Protein AF-A0A0F9WPY4-F1 (afdb_monomer)

Secondary structure (DSSP, 8-state):
---EEEEE--TT---EEEEEE-TTSPEEE-SSS-EEE---GGGGGGG-EE-EESTTSSEEEEE--SPPSEEEEEEEEE-TTSS--TTPPBSSSSPEEEEE-SSSBPPHHHHHHHHHHHHS---SS-SSHHHHHHHHHHHTT-S----GGG--EEE-TTS-EEEPEEEEPTTS-EEEE---

Radius of gyration: 27.56 Å; Cα contacts (8 Å, |Δi|>4): 294; chains: 1; bounding box: 44×34×83 Å

Mean predicted aligned error: 15.65 Å

Nearest PDB structures (foldseek):
  5uwv-assembly3_D  TM=3.021E-01  e=5.882E-01  Mycobacteroides abscessus ATCC 19977
  3utt-assembly1_E  TM=3.451E-01  e=1.759E+00  Homo sapiens
  8i5d-assembly1_B  TM=3.484E-01  e=2.189E+00  Mus musculus
  8wa2-assembly1_B  TM=3.937E-01  e=4.462E+00  Chlamydomonas reinhardtii
  7rm4-assembly4_S  TM=3.082E-01  e=9.093E+00  Homo sapiens

Structure (mmCIF, N/CA/C/O backbone):
data_AF-A0A0F9WPY4-F1
#
_entry.id   AF-A0A0F9WPY4-F1
#
loop_
_atom_site.group_PDB
_atom_site.id
_atom_site.type_symbol
_atom_site.label_atom_id
_atom_site.label_alt_id
_atom_site.label_comp_id
_atom_site.label_asym_id
_atom_site.label_entity_id
_atom_site.label_seq_id
_atom_site.pdbx_PDB_ins_code
_atom_site.Cartn_x
_atom_site.Cartn_y
_atom_site.Cartn_z
_atom_site.occupancy
_atom_site.B_iso_or_equiv
_atom_site.auth_seq_id
_atom_site.auth_comp_id
_atom_site.auth_asym_id
_atom_site.auth_atom_id
_atom_site.pdbx_PDB_model_num
ATOM 1 N N . MET A 1 1 ? 0.063 16.290 -5.514 1.00 45.62 1 MET A N 1
ATOM 2 C CA . MET A 1 1 ? -1.098 15.394 -5.322 1.00 45.62 1 MET A CA 1
ATOM 3 C C . MET A 1 1 ? -0.552 13.975 -5.408 1.00 45.62 1 MET A C 1
ATOM 5 O O . MET A 1 1 ? -0.266 13.565 -6.518 1.00 45.62 1 MET A O 1
ATOM 9 N N . GLY A 1 2 ? -0.286 13.291 -4.286 1.00 53.66 2 GLY A N 1
ATOM 10 C CA . GLY A 1 2 ? 0.433 12.000 -4.327 1.00 53.66 2 GLY A CA 1
ATOM 11 C C . GLY A 1 2 ? 0.152 11.009 -3.187 1.00 53.66 2 GLY A C 1
ATOM 12 O O . GLY A 1 2 ? 0.472 9.837 -3.309 1.00 53.66 2 GLY A O 1
ATOM 13 N N . ASN A 1 3 ? -0.550 11.404 -2.125 1.00 75.25 3 ASN A N 1
ATOM 14 C CA . ASN A 1 3 ? -0.669 10.567 -0.924 1.00 75.25 3 ASN A CA 1
ATOM 15 C C . ASN A 1 3 ? -1.840 9.581 -0.964 1.00 75.25 3 ASN A C 1
ATOM 17 O O . ASN A 1 3 ? -2.436 9.341 0.079 1.00 75.25 3 ASN A O 1
ATOM 21 N N . LYS A 1 4 ? -2.265 9.088 -2.133 1.00 86.44 4 LYS A N 1
ATOM 22 C CA . LYS A 1 4 ? -3.478 8.263 -2.226 1.00 86.44 4 LYS A CA 1
ATOM 23 C C . LYS A 1 4 ? -3.267 6.991 -3.028 1.00 86.44 4 LYS A C 1
ATOM 25 O O . LYS A 1 4 ? -2.794 7.052 -4.158 1.00 86.44 4 LYS A O 1
ATOM 30 N N . LEU A 1 5 ? -3.669 5.864 -2.447 1.00 87.44 5 LEU A N 1
ATOM 31 C CA . LEU A 1 5 ? -3.744 4.570 -3.111 1.00 87.44 5 LEU A CA 1
ATOM 32 C C . LEU A 1 5 ? -5.169 4.351 -3.602 1.00 87.44 5 LEU A C 1
ATOM 34 O O . LEU A 1 5 ? -6.105 4.421 -2.808 1.00 87.44 5 LEU A O 1
ATOM 38 N N . ASN A 1 6 ? -5.332 4.067 -4.890 1.00 88.94 6 ASN A N 1
ATOM 39 C CA . ASN A 1 6 ? -6.627 3.711 -5.458 1.00 88.94 6 ASN A CA 1
ATOM 40 C C . ASN A 1 6 ? -6.707 2.197 -5.637 1.00 88.94 6 ASN A C 1
ATOM 42 O O . ASN A 1 6 ? -5.870 1.620 -6.327 1.00 88.94 6 ASN A O 1
ATOM 46 N N . ILE A 1 7 ? -7.722 1.569 -5.050 1.00 88.19 7 ILE A N 1
ATOM 47 C CA . ILE A 1 7 ? -7.953 0.125 -5.136 1.00 88.19 7 ILE A CA 1
ATOM 48 C C . ILE A 1 7 ? -9.344 -0.125 -5.714 1.00 88.19 7 ILE A C 1
ATOM 50 O O . ILE A 1 7 ? -10.331 0.431 -5.236 1.00 88.19 7 ILE A O 1
ATOM 54 N N . GLY A 1 8 ? -9.416 -0.964 -6.748 1.00 87.44 8 GLY A N 1
ATOM 55 C CA . GLY A 1 8 ? -10.679 -1.450 -7.300 1.00 87.44 8 GLY A CA 1
ATOM 56 C C . GLY A 1 8 ? -11.247 -2.594 -6.457 1.00 87.44 8 GLY A C 1
ATOM 57 O O . GLY A 1 8 ? -10.561 -3.584 -6.218 1.00 87.44 8 GLY A O 1
ATOM 58 N N . LEU A 1 9 ? -12.496 -2.456 -6.027 1.00 87.12 9 LEU A N 1
ATOM 59 C CA . LEU A 1 9 ? -13.297 -3.382 -5.226 1.00 87.12 9 LEU A CA 1
ATOM 60 C C . LEU A 1 9 ? -14.737 -3.426 -5.778 1.00 87.12 9 LEU A C 1
ATOM 62 O O . LEU A 1 9 ? -15.074 -2.769 -6.764 1.00 87.12 9 LEU A O 1
ATOM 66 N N . ARG A 1 10 ? -15.625 -4.184 -5.124 1.00 87.19 10 ARG A N 1
ATOM 67 C CA . ARG A 1 10 ? -17.074 -4.080 -5.364 1.00 87.19 10 ARG A CA 1
ATOM 68 C C . ARG A 1 10 ? -17.565 -2.694 -4.916 1.00 87.19 10 ARG A C 1
ATOM 70 O O . ARG A 1 10 ? -17.174 -2.229 -3.853 1.00 87.19 10 ARG A O 1
ATOM 77 N N . SER A 1 11 ? -18.440 -2.064 -5.700 1.00 88.31 11 SER A N 1
ATOM 78 C CA . SER A 1 11 ? -19.058 -0.782 -5.326 1.00 88.31 11 SER A CA 1
ATOM 79 C C . SER A 1 11 ? -19.992 -0.911 -4.118 1.00 88.31 11 SER A C 1
ATOM 81 O O . SER A 1 11 ? -20.612 -1.962 -3.916 1.00 88.31 11 SER A O 1
ATOM 83 N N . GLY A 1 12 ? -20.103 0.161 -3.327 1.00 82.94 12 GLY A N 1
ATOM 84 C CA . GLY A 1 12 ? -21.055 0.271 -2.223 1.00 82.94 12 GLY A CA 1
ATOM 85 C C . GLY A 1 12 ? -20.630 -0.416 -0.924 1.00 82.94 12 GLY A C 1
ATOM 86 O O . GLY A 1 12 ? -21.451 -0.557 -0.020 1.00 82.94 12 GLY A O 1
ATOM 87 N N . ILE A 1 13 ? -19.373 -0.847 -0.795 1.00 85.56 13 ILE A N 1
ATOM 88 C CA . ILE A 1 13 ? -18.807 -1.260 0.496 1.00 85.56 13 ILE A CA 1
ATOM 89 C C . ILE A 1 13 ? -18.611 -0.009 1.362 1.00 85.56 13 ILE A C 1
ATOM 91 O O . ILE A 1 13 ? -17.912 0.926 0.974 1.00 85.56 13 ILE A O 1
ATOM 95 N N . THR A 1 14 ? -19.238 0.033 2.534 1.00 80.50 14 THR A N 1
ATOM 96 C CA . THR A 1 14 ? -19.273 1.246 3.368 1.00 80.50 14 THR A CA 1
ATOM 97 C C . THR A 1 14 ? -18.155 1.314 4.403 1.00 80.50 14 THR A C 1
ATOM 99 O O . THR A 1 14 ? -17.787 2.409 4.815 1.00 80.50 14 THR A O 1
ATOM 102 N N . ASN A 1 15 ? -17.591 0.170 4.801 1.00 87.94 15 ASN A N 1
ATOM 103 C CA . ASN A 1 15 ? -16.594 0.088 5.869 1.00 87.94 15 ASN A CA 1
ATOM 104 C C . ASN A 1 15 ? -15.313 -0.585 5.364 1.00 87.94 15 ASN A C 1
ATOM 106 O O . ASN A 1 15 ? -15.034 -1.738 5.684 1.00 87.94 15 ASN A O 1
ATOM 110 N N . THR A 1 16 ? -14.546 0.116 4.532 1.00 91.88 16 THR A N 1
ATOM 111 C CA . THR A 1 16 ? -13.252 -0.379 4.044 1.00 91.88 16 THR A CA 1
ATOM 112 C C . THR A 1 16 ? -12.099 0.293 4.767 1.00 91.88 16 THR A C 1
ATOM 114 O O . THR A 1 16 ? -12.045 1.525 4.827 1.00 91.88 16 THR A O 1
ATOM 117 N N . SER A 1 17 ? -11.134 -0.500 5.222 1.00 94.19 17 SER A N 1
ATOM 118 C CA . SER A 1 17 ? -9.873 0.012 5.760 1.00 94.19 17 SER A CA 1
ATOM 119 C C . SER A 1 17 ? -8.683 -0.659 5.102 1.00 94.19 17 SER A C 1
ATOM 121 O O . SER A 1 17 ? -8.691 -1.865 4.862 1.00 94.19 17 SER A O 1
ATOM 123 N N . MET A 1 18 ? -7.657 0.132 4.818 1.00 94.44 18 MET A N 1
ATOM 124 C CA . MET A 1 18 ? -6.355 -0.352 4.393 1.00 94.44 18 MET A CA 1
ATOM 125 C C . MET A 1 18 ? -5.485 -0.611 5.622 1.00 94.44 18 MET A C 1
ATOM 127 O O . MET A 1 18 ? -5.474 0.182 6.561 1.00 94.44 18 MET A O 1
ATOM 131 N N . VAL A 1 19 ? -4.731 -1.703 5.578 1.00 95.06 19 VAL A N 1
ATOM 132 C CA . VAL A 1 19 ? -3.662 -2.023 6.523 1.00 95.06 19 VAL A CA 1
ATOM 133 C C . VAL A 1 19 ? -2.347 -2.016 5.755 1.00 95.06 19 VAL A C 1
ATOM 135 O O . VAL A 1 19 ? -2.267 -2.582 4.663 1.00 95.06 19 VAL A O 1
ATOM 138 N N . VAL A 1 20 ? -1.323 -1.370 6.314 1.00 95.81 20 VAL A N 1
ATOM 139 C CA . VAL A 1 20 ? 0.000 -1.225 5.689 1.00 95.81 20 VAL A CA 1
ATOM 140 C C . VAL A 1 20 ? 1.064 -1.842 6.582 1.00 95.81 20 VAL A C 1
ATOM 142 O O . VAL A 1 20 ? 1.073 -1.615 7.792 1.00 95.81 20 VAL A O 1
ATOM 145 N N . LEU A 1 21 ? 1.972 -2.594 5.967 1.00 95.88 21 LEU A N 1
ATOM 146 C CA . LEU A 1 21 ? 3.099 -3.253 6.600 1.00 95.88 21 LEU A CA 1
ATOM 147 C C . LEU A 1 21 ? 4.406 -2.794 5.967 1.00 95.88 21 LEU A C 1
ATOM 149 O O . LEU A 1 21 ? 4.498 -2.668 4.742 1.00 95.88 21 LEU A O 1
ATOM 153 N N . ASP A 1 22 ? 5.424 -2.589 6.797 1.00 95.94 22 ASP A N 1
ATOM 154 C CA . ASP A 1 22 ? 6.795 -2.429 6.318 1.00 95.94 22 ASP A CA 1
ATOM 155 C C . ASP A 1 22 ? 7.414 -3.771 5.893 1.00 95.94 22 ASP A C 1
ATOM 157 O O . ASP A 1 22 ? 6.833 -4.847 6.061 1.00 95.94 22 ASP A O 1
ATOM 161 N N . SER A 1 23 ? 8.628 -3.715 5.345 1.00 93.06 23 SER A N 1
ATOM 162 C CA . SER A 1 23 ? 9.382 -4.898 4.912 1.00 93.06 23 SER A CA 1
ATOM 163 C C . SER A 1 23 ? 9.762 -5.856 6.050 1.00 93.06 23 SER A C 1
ATOM 165 O O . SER A 1 23 ? 10.191 -6.977 5.786 1.00 93.06 23 SER A O 1
ATOM 167 N N . THR A 1 24 ? 9.601 -5.441 7.310 1.00 94.56 24 THR A N 1
ATOM 168 C CA . THR A 1 24 ? 9.838 -6.266 8.504 1.00 94.56 24 THR A CA 1
ATOM 169 C C . THR A 1 24 ? 8.553 -6.863 9.083 1.00 94.56 24 THR A C 1
ATOM 171 O O . THR A 1 24 ? 8.616 -7.619 10.051 1.00 94.56 24 THR A O 1
ATOM 174 N N . GLY A 1 25 ? 7.392 -6.557 8.491 1.00 92.44 25 GLY A N 1
ATOM 175 C CA . GLY A 1 25 ? 6.084 -7.033 8.936 1.00 92.44 25 GLY A CA 1
ATOM 176 C C . GLY A 1 25 ? 5.466 -6.219 10.075 1.00 92.44 25 GLY A C 1
ATOM 177 O O . GLY A 1 25 ? 4.482 -6.662 10.667 1.00 92.44 25 GLY A O 1
ATOM 178 N N . LYS A 1 26 ? 6.010 -5.042 10.403 1.00 95.50 26 LYS A N 1
ATOM 179 C CA . LYS A 1 26 ? 5.385 -4.124 11.366 1.00 95.50 26 LYS A CA 1
ATOM 180 C C . LYS A 1 26 ? 4.230 -3.387 10.714 1.00 95.50 26 LYS A C 1
ATOM 182 O O . LYS A 1 26 ? 4.310 -3.053 9.536 1.00 95.50 26 LYS A O 1
ATOM 187 N N . LEU A 1 27 ? 3.186 -3.102 11.484 1.00 95.88 27 LEU A N 1
ATOM 188 C CA . LEU A 1 27 ? 1.980 -2.441 10.998 1.00 95.88 27 LEU A CA 1
ATOM 189 C C . LEU A 1 27 ? 2.063 -0.937 11.230 1.00 95.88 27 LEU A C 1
ATOM 191 O O . LEU A 1 27 ? 2.596 -0.486 12.244 1.00 95.88 27 LEU A O 1
ATOM 195 N N . TRP A 1 28 ? 1.532 -0.159 10.293 1.00 96.25 28 TRP A N 1
ATOM 196 C CA . TRP A 1 28 ? 1.372 1.274 10.490 1.00 96.25 28 TRP A CA 1
ATOM 197 C C . TRP A 1 28 ? 0.289 1.558 11.533 1.00 96.25 28 TRP A C 1
ATOM 199 O O . TRP A 1 28 ? -0.867 1.195 11.324 1.00 96.25 28 TRP A O 1
ATOM 209 N N . SER A 1 29 ? 0.655 2.251 12.613 1.00 94.81 29 SER A N 1
ATOM 210 C CA . SER A 1 29 ? -0.295 2.737 13.616 1.00 94.81 29 SER A CA 1
ATOM 211 C C . SER A 1 29 ? -0.750 4.156 13.281 1.00 94.81 29 SER A C 1
ATOM 213 O O . SER A 1 29 ? 0.073 5.033 13.020 1.00 94.81 29 SER A O 1
ATOM 215 N N . THR A 1 30 ? -2.060 4.391 13.334 1.00 91.50 30 THR A N 1
ATOM 216 C CA . THR A 1 30 ? -2.711 5.700 13.162 1.00 91.50 30 THR A CA 1
ATOM 217 C C . THR A 1 30 ? -2.970 6.404 14.498 1.00 91.50 30 THR A C 1
ATOM 219 O O . THR A 1 30 ? -3.741 7.363 14.558 1.00 91.50 30 THR A O 1
ATOM 222 N N . THR A 1 31 ? -2.419 5.888 15.601 1.00 87.88 31 THR A N 1
ATOM 223 C CA . THR A 1 31 ? -2.638 6.424 16.951 1.00 87.88 31 THR A CA 1
ATOM 224 C C . THR A 1 31 ? -1.321 6.771 17.634 1.00 87.88 31 THR A C 1
ATOM 226 O O . THR A 1 31 ? -0.333 6.044 17.539 1.00 87.88 31 THR A O 1
ATOM 229 N N . GLY A 1 32 ? -1.316 7.886 18.368 1.00 82.38 32 GLY A N 1
ATOM 230 C CA . GLY A 1 32 ? -0.107 8.405 19.004 1.00 82.38 32 GLY A CA 1
ATOM 231 C C . GLY A 1 32 ? 0.833 9.036 17.979 1.00 82.38 32 GLY A C 1
ATOM 232 O O . GLY A 1 32 ? 0.432 9.945 17.255 1.00 82.38 32 GLY A O 1
ATOM 233 N N . THR A 1 33 ? 2.085 8.578 17.946 1.00 83.00 33 THR A N 1
ATOM 234 C CA . THR A 1 33 ? 3.052 8.991 16.924 1.00 83.00 33 THR A CA 1
ATOM 235 C C . THR A 1 33 ? 3.011 7.998 15.771 1.00 83.00 33 THR A C 1
ATOM 237 O O . THR A 1 33 ? 3.463 6.860 15.922 1.00 83.00 33 THR A O 1
ATOM 240 N N . ASP A 1 34 ? 2.509 8.465 14.631 1.00 84.31 34 ASP A N 1
ATOM 241 C CA . ASP A 1 34 ? 2.522 7.798 13.329 1.00 84.31 34 ASP A CA 1
ATOM 242 C C . ASP A 1 34 ? 3.852 7.074 13.073 1.00 84.31 34 ASP A C 1
ATOM 244 O O . ASP A 1 34 ? 4.907 7.689 12.887 1.00 84.31 34 ASP A O 1
ATOM 248 N N . SER A 1 35 ? 3.818 5.746 13.156 1.00 93.44 35 SER A N 1
ATOM 249 C CA . SER A 1 35 ? 5.003 4.899 13.037 1.00 93.44 35 SER A CA 1
ATOM 250 C C . SER A 1 35 ? 4.629 3.437 12.814 1.00 93.44 35 SER A C 1
ATOM 252 O O . SER A 1 35 ? 3.529 2.991 13.145 1.00 93.44 35 SER A O 1
ATOM 254 N N . PHE A 1 36 ? 5.582 2.675 12.277 1.00 95.62 36 PHE A N 1
ATOM 255 C CA . PHE A 1 36 ? 5.477 1.224 12.185 1.00 95.62 36 PHE A CA 1
ATOM 256 C C . PHE A 1 36 ? 5.754 0.568 13.539 1.00 95.62 36 PHE A C 1
ATOM 258 O O . PHE A 1 36 ? 6.816 0.764 14.139 1.00 95.62 36 PHE A O 1
ATOM 265 N N . GLN A 1 37 ? 4.805 -0.239 14.005 1.00 95.38 37 GLN A N 1
ATOM 266 C CA . GLN A 1 37 ? 4.811 -0.868 15.321 1.00 95.38 37 GLN A CA 1
ATOM 267 C C . GLN A 1 37 ? 4.634 -2.384 15.210 1.00 95.38 37 GLN A C 1
ATOM 269 O O . GLN A 1 37 ? 4.101 -2.915 14.234 1.00 95.38 37 GLN A O 1
ATOM 274 N N . THR A 1 38 ? 5.126 -3.103 16.217 1.00 95.25 38 THR A N 1
ATOM 275 C CA . THR A 1 38 ? 4.876 -4.542 16.337 1.00 95.25 38 THR A CA 1
ATOM 276 C C . THR A 1 38 ? 3.378 -4.784 16.492 1.00 95.25 38 THR A C 1
ATOM 278 O O . THR A 1 38 ? 2.695 -4.009 17.157 1.00 95.25 38 THR A O 1
ATOM 281 N N . TYR A 1 39 ? 2.886 -5.870 15.898 1.00 92.88 39 TYR A N 1
ATOM 282 C CA . TYR A 1 39 ? 1.498 -6.283 16.051 1.00 92.88 39 TYR A CA 1
ATOM 283 C C . TYR A 1 39 ? 1.101 -6.434 17.524 1.00 92.88 39 TYR A C 1
ATOM 285 O O . TYR A 1 39 ? 1.779 -7.121 18.290 1.00 92.88 39 TYR A O 1
ATOM 293 N N . ASP A 1 40 ? -0.032 -5.836 17.879 1.00 92.19 40 ASP A N 1
ATOM 294 C CA . ASP A 1 40 ? -0.694 -5.988 19.166 1.00 92.19 40 ASP A CA 1
ATOM 295 C C . ASP A 1 40 ? -2.188 -6.209 18.915 1.00 92.19 40 ASP A C 1
ATOM 297 O O . ASP A 1 40 ? -2.893 -5.321 18.426 1.00 92.19 40 ASP A O 1
ATOM 301 N N . SER A 1 41 ? -2.667 -7.409 19.246 1.00 91.12 41 SER A N 1
ATOM 302 C CA . SER A 1 41 ? -4.059 -7.817 19.046 1.00 91.12 41 SER A CA 1
ATOM 303 C C . SER A 1 41 ? -5.049 -6.939 19.807 1.00 91.12 41 SER A C 1
ATOM 305 O O . SER A 1 41 ? -6.172 -6.731 19.349 1.00 91.12 41 SER A O 1
ATOM 307 N N . SER A 1 42 ? -4.633 -6.361 20.937 1.00 90.94 42 SER A N 1
ATOM 308 C CA . SER A 1 42 ? -5.478 -5.460 21.726 1.00 90.94 42 SER A CA 1
ATOM 309 C C . SER A 1 42 ? -5.681 -4.089 21.071 1.00 90.94 42 SER A C 1
ATOM 311 O O . SER A 1 42 ? -6.609 -3.365 21.431 1.00 90.94 42 SER A O 1
ATOM 313 N N . HIS A 1 43 ? -4.866 -3.759 20.066 1.00 90.62 43 HIS A N 1
ATOM 314 C CA . HIS A 1 43 ? -4.852 -2.470 19.382 1.00 90.62 43 HIS A CA 1
ATOM 315 C C . HIS A 1 43 ? -5.010 -2.605 17.863 1.00 90.62 43 HIS A C 1
ATOM 317 O O . HIS A 1 43 ? -4.643 -1.694 17.124 1.00 90.62 43 HIS A O 1
ATOM 323 N N . VAL A 1 44 ? -5.581 -3.710 17.364 1.00 92.12 44 VAL A N 1
ATOM 324 C CA . VAL A 1 44 ? -5.719 -3.938 15.914 1.00 92.12 44 VAL A CA 1
ATOM 325 C C . VAL A 1 44 ? -6.460 -2.795 15.210 1.00 92.12 44 VAL A C 1
ATOM 327 O O . VAL A 1 44 ? -6.046 -2.375 14.131 1.00 92.12 44 VAL A O 1
ATOM 330 N N . ALA A 1 45 ? -7.471 -2.216 15.866 1.00 93.44 45 ALA A N 1
ATOM 331 C CA . ALA A 1 45 ? -8.245 -1.077 15.374 1.00 93.44 45 ALA A CA 1
ATOM 332 C C . ALA A 1 45 ? -7.387 0.158 15.045 1.00 93.44 45 ALA A C 1
ATOM 334 O O . ALA A 1 45 ? -7.739 0.933 14.159 1.00 93.44 45 ALA A O 1
ATOM 335 N N . ASN A 1 46 ? -6.236 0.309 15.703 1.00 94.56 46 ASN A N 1
ATOM 336 C CA . ASN A 1 46 ? -5.326 1.435 15.510 1.00 94.56 46 ASN A CA 1
ATOM 337 C C . ASN A 1 46 ? -4.517 1.339 14.209 1.00 94.56 46 ASN A C 1
ATOM 339 O O . ASN A 1 46 ? -3.779 2.263 13.895 1.00 94.56 46 ASN A O 1
ATOM 343 N N . ASN A 1 47 ? -4.633 0.243 13.458 1.00 94.69 47 ASN A N 1
ATOM 344 C CA . ASN A 1 47 ? -3.948 0.061 12.175 1.00 94.69 47 ASN A CA 1
ATOM 345 C C . ASN A 1 47 ? -4.882 0.290 10.975 1.00 94.69 47 ASN A C 1
ATOM 347 O O . ASN A 1 47 ? -4.531 -0.023 9.837 1.00 94.69 47 ASN A O 1
ATOM 351 N N . ALA A 1 48 ? -6.100 0.780 11.227 1.00 94.69 48 ALA A N 1
ATOM 352 C CA . ALA A 1 48 ? -7.126 0.974 10.217 1.00 94.69 48 ALA A CA 1
ATOM 353 C C . ALA A 1 48 ? -6.978 2.334 9.529 1.00 94.69 48 ALA A C 1
ATOM 355 O O . ALA A 1 48 ? -7.214 3.383 10.127 1.00 94.69 48 ALA A O 1
ATOM 356 N N . ILE A 1 49 ? -6.645 2.316 8.241 1.00 94.25 49 ILE A N 1
ATOM 357 C CA . ILE A 1 49 ? -6.611 3.521 7.416 1.00 94.25 49 ILE A CA 1
ATOM 358 C C . ILE A 1 49 ? -7.883 3.574 6.573 1.00 94.25 49 ILE A C 1
ATOM 360 O O . ILE A 1 49 ? -8.032 2.820 5.610 1.00 94.25 49 ILE A O 1
ATOM 364 N N . SER A 1 50 ? -8.805 4.468 6.922 1.00 92.56 50 SER A N 1
ATOM 365 C CA . SER A 1 50 ? -10.093 4.585 6.232 1.00 92.56 50 SER A CA 1
ATOM 366 C C . SER A 1 50 ? -9.940 5.062 4.788 1.00 92.56 50 SER A C 1
ATOM 368 O O . SER A 1 50 ? -9.211 6.015 4.504 1.00 92.56 50 SER A O 1
ATOM 370 N N . GLY A 1 51 ? -10.678 4.424 3.879 1.00 90.12 51 GLY A N 1
ATOM 371 C CA . GLY A 1 51 ? -10.797 4.849 2.484 1.00 90.12 51 GLY A CA 1
ATOM 372 C C . GLY A 1 51 ? -12.168 5.426 2.155 1.00 90.12 51 GLY A C 1
ATOM 373 O O . GLY A 1 51 ? -13.130 5.265 2.901 1.00 90.12 51 GLY A O 1
ATOM 374 N N . THR A 1 52 ? -12.268 6.096 1.010 1.00 91.94 52 THR A N 1
ATOM 375 C CA . THR A 1 52 ? -13.539 6.605 0.476 1.00 91.94 52 THR A CA 1
ATOM 376 C C . THR A 1 52 ? -13.741 6.117 -0.950 1.00 91.94 52 THR A C 1
ATOM 378 O O . THR A 1 52 ? -12.827 6.215 -1.770 1.00 91.94 52 THR A O 1
ATOM 381 N N . GLU A 1 53 ? -14.941 5.624 -1.259 1.00 92.94 53 GLU A N 1
ATOM 382 C CA . GLU A 1 53 ? -15.314 5.293 -2.634 1.00 92.94 53 GLU A CA 1
ATOM 383 C C . GLU A 1 53 ? -15.391 6.565 -3.491 1.00 92.94 53 GLU A C 1
ATOM 385 O O . GLU A 1 53 ? -15.980 7.580 -3.110 1.00 92.94 53 GLU A O 1
ATOM 390 N N . ILE A 1 54 ? -14.804 6.513 -4.680 1.00 91.38 54 ILE A N 1
ATOM 391 C CA . ILE A 1 54 ? -14.896 7.570 -5.677 1.00 91.38 54 ILE A CA 1
ATOM 392 C C . ILE A 1 54 ? -16.239 7.418 -6.395 1.00 91.38 54 ILE A C 1
ATOM 394 O O . ILE A 1 54 ? -16.399 6.595 -7.300 1.00 91.38 54 ILE A O 1
ATOM 398 N N . GLY A 1 55 ? -17.213 8.227 -5.974 1.00 88.56 55 GLY A N 1
ATOM 399 C CA . GLY A 1 55 ? -18.574 8.192 -6.504 1.00 88.56 55 GLY A CA 1
ATOM 400 C C . GLY A 1 55 ? -19.261 6.871 -6.160 1.00 88.56 55 GLY A C 1
ATOM 401 O O . GLY A 1 55 ? -19.671 6.664 -5.024 1.00 88.56 55 GLY A O 1
ATOM 402 N N . SER A 1 56 ? -19.396 5.988 -7.149 1.00 90.12 56 SER A N 1
ATOM 403 C CA . SER A 1 56 ? -19.941 4.626 -6.999 1.00 90.12 56 SER A CA 1
ATOM 404 C C . SER A 1 56 ? -19.329 3.684 -8.042 1.00 90.12 56 SER A C 1
ATOM 406 O O . SER A 1 56 ? -20.018 2.935 -8.731 1.00 90.12 56 SER A O 1
ATOM 408 N N . LEU A 1 57 ? -18.021 3.830 -8.263 1.00 89.75 57 LEU A N 1
ATOM 409 C CA . LEU A 1 57 ? -17.289 3.114 -9.311 1.00 89.75 57 LEU A CA 1
ATOM 410 C C . LEU A 1 57 ? -16.660 1.806 -8.816 1.00 89.75 57 LEU A C 1
ATOM 412 O O . LEU A 1 57 ? -16.015 1.111 -9.596 1.00 89.75 57 LEU A O 1
ATOM 416 N N . GLY A 1 58 ? -16.777 1.497 -7.523 1.00 89.88 58 GLY A N 1
ATOM 417 C CA . GLY A 1 58 ? -15.993 0.449 -6.880 1.00 89.88 58 GLY A CA 1
ATOM 418 C C . GLY A 1 58 ? -14.519 0.813 -6.726 1.00 89.88 58 GLY A C 1
ATOM 419 O O . GLY A 1 58 ? -13.712 -0.054 -6.431 1.00 89.88 58 GLY A O 1
ATOM 420 N N . ILE A 1 59 ? -14.128 2.074 -6.919 1.00 91.56 59 ILE A N 1
ATOM 421 C CA . ILE A 1 59 ? -12.741 2.517 -6.732 1.00 91.56 59 ILE A CA 1
ATOM 422 C C . ILE A 1 59 ? -12.651 3.238 -5.396 1.00 91.56 59 ILE A C 1
ATOM 424 O O . ILE A 1 59 ? -13.289 4.269 -5.214 1.00 91.56 59 ILE A O 1
ATOM 428 N N . TYR A 1 60 ? -11.838 2.724 -4.484 1.00 92.94 60 TYR A N 1
ATOM 429 C CA . TYR A 1 60 ? -11.636 3.288 -3.155 1.00 92.94 60 TYR A CA 1
ATOM 430 C C . TYR A 1 60 ? -10.288 3.981 -3.084 1.00 92.94 60 TYR A C 1
ATOM 432 O O . TYR A 1 60 ? -9.275 3.412 -3.484 1.00 92.94 60 TYR A O 1
ATOM 440 N N . THR A 1 61 ? -10.282 5.208 -2.571 1.00 92.38 61 THR A N 1
ATOM 441 C CA . THR A 1 61 ? -9.065 5.986 -2.348 1.00 92.38 61 THR A CA 1
ATOM 442 C C . THR A 1 61 ? -8.695 5.931 -0.870 1.00 92.38 61 THR A C 1
ATOM 444 O O . THR A 1 61 ? -9.517 6.256 -0.012 1.00 92.38 61 THR A O 1
ATOM 447 N N . PHE A 1 62 ? -7.463 5.534 -0.572 1.00 93.31 62 PHE A N 1
ATOM 448 C CA . PHE A 1 62 ? -6.918 5.456 0.781 1.00 93.31 62 PHE A CA 1
ATOM 449 C C . PHE A 1 62 ? -5.750 6.426 0.917 1.00 93.31 62 PHE A C 1
ATOM 451 O O . PHE A 1 62 ? -4.889 6.434 0.036 1.00 93.31 62 PHE A O 1
ATOM 458 N N . PRO A 1 63 ? -5.671 7.238 1.982 1.00 93.12 63 PRO A N 1
ATOM 459 C CA . PRO A 1 63 ? -4.474 8.020 2.239 1.00 93.12 63 PRO A CA 1
ATOM 460 C C . PRO A 1 63 ? -3.312 7.076 2.569 1.00 93.12 63 PRO A C 1
ATOM 462 O O . PRO A 1 63 ? -3.443 6.218 3.436 1.00 93.12 63 PRO A O 1
ATOM 465 N N . PHE A 1 64 ? -2.175 7.209 1.891 1.00 92.06 64 PHE A N 1
ATOM 466 C CA . PHE A 1 64 ? -0.987 6.462 2.287 1.00 92.06 64 PHE A CA 1
ATOM 467 C C . PHE A 1 64 ? -0.333 7.128 3.508 1.00 92.06 64 PHE A C 1
ATOM 469 O O . PHE A 1 64 ? -0.310 8.364 3.575 1.00 92.06 64 PHE A O 1
ATOM 476 N N . PRO A 1 65 ? 0.185 6.336 4.465 1.00 92.25 65 PRO A N 1
ATOM 477 C CA . PRO A 1 65 ? 0.993 6.819 5.575 1.00 92.25 65 PRO A CA 1
ATOM 478 C C . PRO A 1 65 ? 2.060 7.847 5.205 1.00 92.25 65 PRO A C 1
ATOM 480 O O . PRO A 1 65 ? 2.643 7.799 4.123 1.00 92.25 65 PRO A O 1
ATOM 483 N N . SER A 1 66 ? 2.414 8.701 6.166 1.00 90.19 66 SER A N 1
ATOM 484 C CA . SER A 1 66 ? 3.594 9.580 6.133 1.00 90.19 66 SER A CA 1
ATOM 485 C C . SER A 1 66 ? 4.906 8.792 6.316 1.00 90.19 66 SER A C 1
ATOM 487 O O . SER A 1 66 ? 5.811 9.188 7.049 1.00 90.19 66 SER A O 1
ATOM 489 N N . ALA A 1 67 ? 5.002 7.640 5.657 1.00 91.38 67 ALA A N 1
ATOM 490 C CA . ALA A 1 67 ? 6.143 6.748 5.698 1.00 91.38 67 ALA A CA 1
ATOM 491 C C . ALA A 1 67 ? 7.278 7.252 4.791 1.00 91.38 67 ALA A C 1
ATOM 493 O O . ALA A 1 67 ? 7.048 7.928 3.784 1.00 91.38 67 ALA A O 1
ATOM 494 N N . ALA A 1 68 ? 8.513 6.893 5.149 1.00 92.75 68 ALA A N 1
ATOM 495 C CA . ALA A 1 68 ? 9.685 7.131 4.311 1.00 92.75 68 ALA A CA 1
ATOM 496 C C . ALA A 1 68 ? 9.575 6.392 2.965 1.00 92.75 68 ALA A C 1
ATOM 498 O O . ALA A 1 68 ? 8.770 5.479 2.811 1.00 92.75 68 ALA A O 1
ATOM 499 N N . ALA A 1 69 ? 10.401 6.766 1.987 1.00 92.88 69 ALA A N 1
ATOM 500 C CA . ALA A 1 69 ? 10.486 6.030 0.730 1.00 92.88 69 ALA A CA 1
ATOM 501 C C . ALA A 1 69 ? 10.881 4.562 0.976 1.00 92.88 69 ALA A C 1
ATOM 503 O O . ALA A 1 69 ? 11.772 4.280 1.783 1.00 92.88 69 ALA A O 1
ATOM 504 N N . GLY A 1 70 ? 10.241 3.634 0.270 1.00 92.19 70 GLY A N 1
ATOM 505 C CA . GLY A 1 70 ? 10.490 2.209 0.422 1.00 92.19 70 GLY A CA 1
ATOM 506 C C . GLY A 1 70 ? 9.408 1.323 -0.183 1.00 92.19 70 GLY A C 1
ATOM 507 O O . GLY A 1 70 ? 8.437 1.782 -0.784 1.00 92.19 70 GLY A O 1
ATOM 508 N N . GLN A 1 71 ? 9.599 0.019 -0.008 1.00 92.62 71 GLN A N 1
ATOM 509 C CA . GLN A 1 71 ? 8.631 -0.998 -0.390 1.00 92.62 71 GLN A CA 1
ATOM 510 C C . GLN A 1 71 ? 7.783 -1.393 0.821 1.00 92.62 71 GLN A C 1
ATOM 512 O O . GLN A 1 71 ? 8.311 -1.642 1.907 1.00 92.62 71 GLN A O 1
ATOM 517 N N . TYR A 1 72 ? 6.476 -1.487 0.604 1.00 94.69 72 TYR A N 1
ATOM 518 C CA . TYR A 1 72 ? 5.485 -1.818 1.619 1.00 94.69 72 TYR A CA 1
ATOM 519 C C . TYR A 1 72 ? 4.563 -2.922 1.121 1.00 94.69 72 TYR A C 1
ATOM 521 O O . TYR A 1 72 ? 4.432 -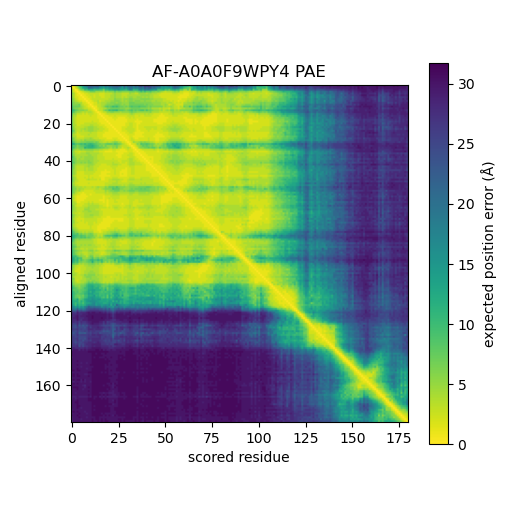3.161 -0.078 1.00 94.69 72 TYR A O 1
ATOM 529 N N . SER A 1 73 ? 3.898 -3.589 2.053 1.00 93.94 73 SER A N 1
ATOM 530 C CA . SER A 1 73 ? 2.775 -4.472 1.754 1.00 93.94 73 SER A CA 1
ATOM 531 C C . SER A 1 73 ? 1.490 -3.816 2.233 1.00 93.94 73 SER A C 1
ATOM 533 O O . SER A 1 73 ? 1.434 -3.340 3.362 1.00 93.94 73 SER A O 1
ATOM 535 N N . ALA A 1 74 ? 0.454 -3.787 1.403 1.00 93.69 74 ALA A N 1
ATOM 536 C CA . ALA A 1 74 ? -0.838 -3.224 1.770 1.00 93.69 74 ALA A CA 1
ATOM 537 C C . ALA A 1 74 ? -1.978 -4.154 1.356 1.00 93.69 74 ALA A C 1
ATOM 539 O O . ALA A 1 74 ? -1.948 -4.756 0.283 1.00 93.69 74 ALA A O 1
ATOM 540 N N . TYR A 1 75 ? -2.998 -4.261 2.198 1.00 93.56 75 TYR A N 1
ATOM 541 C CA . TYR A 1 75 ? -4.250 -4.934 1.860 1.00 93.56 75 TYR A CA 1
ATOM 542 C C . TYR A 1 75 ? -5.437 -4.134 2.368 1.00 93.56 75 TYR A C 1
ATOM 544 O O . TYR A 1 75 ? -5.308 -3.322 3.283 1.00 93.56 75 TYR A O 1
ATOM 552 N N . VAL A 1 76 ? -6.600 -4.380 1.771 1.00 94.31 76 VAL A N 1
ATOM 553 C CA . VAL A 1 76 ? -7.860 -3.779 2.207 1.00 94.31 76 VAL A CA 1
ATOM 554 C C . VAL A 1 76 ? -8.721 -4.849 2.855 1.00 94.31 76 VAL A C 1
ATOM 556 O O . VAL A 1 76 ? -8.784 -5.977 2.365 1.00 94.31 76 VAL A O 1
ATOM 559 N N . VAL A 1 77 ? -9.399 -4.484 3.936 1.00 93.31 77 VAL A N 1
ATOM 560 C CA . VAL A 1 77 ? -10.423 -5.291 4.602 1.00 93.31 77 VAL A CA 1
ATOM 561 C C . VAL A 1 77 ? -11.792 -4.620 4.505 1.00 93.31 77 VAL A C 1
ATOM 563 O O . VAL A 1 77 ? -11.887 -3.392 4.417 1.00 93.31 77 VAL A O 1
ATOM 566 N N . GLU A 1 78 ? -12.847 -5.427 4.559 1.00 91.38 78 GLU A N 1
ATOM 567 C CA . GLU A 1 78 ? -14.212 -4.974 4.843 1.00 91.38 78 GLU A CA 1
ATOM 568 C C . GLU A 1 78 ? -14.500 -5.225 6.329 1.00 91.38 78 GLU A C 1
ATOM 570 O O . GLU A 1 78 ? -14.353 -6.347 6.808 1.00 91.38 78 GLU A O 1
ATOM 575 N N . GLN A 1 79 ? -14.879 -4.180 7.064 1.00 90.56 79 GLN A N 1
ATOM 576 C CA . GLN A 1 79 ? -15.103 -4.240 8.507 1.00 90.56 79 GLN A CA 1
ATOM 577 C C . GLN A 1 79 ? -16.569 -4.559 8.791 1.00 90.56 79 GLN A C 1
ATOM 579 O O . GLN A 1 79 ? -17.461 -3.740 8.529 1.00 90.56 79 GLN A O 1
ATOM 584 N N . ALA A 1 80 ? -16.828 -5.716 9.398 1.00 80.62 80 ALA A N 1
ATOM 585 C CA . ALA A 1 80 ? -18.193 -6.134 9.717 1.00 80.62 80 ALA A CA 1
ATOM 586 C C . ALA A 1 80 ? -18.856 -5.252 10.800 1.00 80.62 80 ALA A C 1
ATOM 588 O O . ALA A 1 80 ? -20.080 -5.142 10.842 1.00 80.62 80 ALA A O 1
ATOM 589 N N . GLY A 1 81 ? -18.058 -4.607 11.664 1.00 80.38 81 GLY A N 1
ATOM 590 C CA . GLY A 1 81 ? -18.525 -3.827 12.821 1.00 80.38 81 GLY A CA 1
ATOM 591 C C . GLY A 1 81 ? -18.224 -2.324 12.786 1.00 80.38 81 GLY A C 1
ATOM 592 O O . GLY A 1 81 ? -18.400 -1.657 13.800 1.00 80.38 81 GLY A O 1
ATOM 593 N N . GLY A 1 82 ? -17.734 -1.786 11.662 1.00 83.88 82 GLY A N 1
ATOM 594 C CA . GLY A 1 82 ? -17.339 -0.369 11.545 1.00 83.88 82 GLY A CA 1
ATOM 595 C C . GLY A 1 82 ? -15.999 -0.009 12.206 1.00 83.88 82 GLY A C 1
ATOM 596 O O . GLY A 1 82 ? -15.603 1.152 12.197 1.00 83.88 82 GLY A O 1
ATOM 597 N N . SER A 1 83 ? -15.295 -0.998 12.757 1.00 90.12 83 SER A N 1
ATOM 598 C CA . SER A 1 83 ? -13.912 -0.905 13.228 1.00 90.12 83 SER A CA 1
ATOM 599 C C . SER A 1 83 ? -13.168 -2.160 12.797 1.00 90.12 83 SER A C 1
ATOM 601 O O . SER A 1 83 ? -13.782 -3.221 12.699 1.00 90.12 83 SER A O 1
ATOM 603 N N . LEU A 1 84 ? -11.859 -2.038 12.572 1.00 92.69 84 LEU A N 1
ATOM 604 C CA . LEU A 1 84 ? -11.008 -3.168 12.216 1.00 92.69 84 LEU A CA 1
ATOM 605 C C . LEU A 1 84 ? -10.933 -4.140 13.398 1.00 92.69 84 LEU A C 1
ATOM 607 O O . LEU A 1 84 ? -10.680 -3.718 14.529 1.00 92.69 84 LEU A O 1
ATOM 611 N N . ALA A 1 85 ? -11.146 -5.420 13.116 1.00 93.12 85 ALA A N 1
ATOM 612 C CA . ALA A 1 85 ? -11.074 -6.531 14.054 1.00 93.12 85 ALA A CA 1
ATOM 613 C C . ALA A 1 85 ? -10.220 -7.674 13.485 1.00 93.12 85 ALA A C 1
ATOM 615 O O . ALA A 1 85 ? -10.089 -7.822 12.273 1.00 93.12 85 ALA A O 1
ATOM 616 N N . GLU A 1 86 ? -9.681 -8.536 14.353 1.00 90.75 86 GLU A N 1
ATOM 617 C CA . GLU A 1 86 ? -8.885 -9.704 13.925 1.00 90.75 86 GLU A CA 1
ATOM 618 C C . GLU A 1 86 ? -9.676 -10.694 13.056 1.00 90.75 86 GLU A C 1
ATOM 620 O O . GLU A 1 86 ? -9.096 -11.462 12.293 1.00 90.75 86 GLU A O 1
ATOM 625 N N . SER A 1 87 ? -11.004 -10.692 13.181 1.00 90.25 87 SER A N 1
ATOM 626 C CA . SER A 1 87 ? -11.900 -11.529 12.386 1.00 90.25 87 SER A CA 1
ATOM 627 C C . SER A 1 87 ? -12.204 -10.965 10.997 1.00 90.25 87 SER A C 1
ATOM 629 O O . SER A 1 87 ? -12.873 -11.642 10.217 1.00 90.25 87 SER A O 1
ATOM 631 N N . ASP A 1 88 ? -11.793 -9.729 10.700 1.00 90.56 88 ASP A N 1
ATOM 632 C CA . ASP A 1 88 ? -12.033 -9.125 9.393 1.00 90.56 88 ASP A CA 1
ATOM 633 C C . ASP A 1 88 ? -11.092 -9.745 8.353 1.00 90.56 88 ASP A C 1
ATOM 635 O O . ASP A 1 88 ? -9.879 -9.841 8.547 1.00 90.56 88 ASP A O 1
ATOM 639 N N . PHE A 1 89 ? -11.655 -10.158 7.218 1.00 83.56 89 PHE A N 1
ATOM 640 C CA . PHE A 1 89 ? -10.894 -10.806 6.155 1.00 83.56 89 PHE A CA 1
ATOM 641 C C . PHE A 1 89 ? -10.478 -9.806 5.066 1.00 83.56 89 PHE A C 1
ATOM 643 O O . PHE A 1 89 ? -11.268 -8.929 4.695 1.00 83.56 89 PHE A O 1
ATOM 650 N N . PRO A 1 90 ? -9.264 -9.943 4.493 1.00 88.00 90 PRO A N 1
ATOM 651 C CA . PRO A 1 90 ? -8.845 -9.130 3.359 1.00 88.00 90 PRO A CA 1
ATOM 652 C C . PRO A 1 90 ? -9.753 -9.338 2.145 1.00 88.00 90 PRO A C 1
ATOM 654 O O . PRO A 1 90 ? -9.959 -10.465 1.695 1.00 88.00 90 PRO A O 1
ATOM 657 N N . VAL A 1 91 ? -10.232 -8.243 1.558 1.00 86.88 91 VAL A N 1
ATOM 658 C CA . VAL A 1 91 ? -11.001 -8.264 0.304 1.00 86.88 91 VAL A CA 1
ATOM 659 C C . VAL A 1 91 ? -10.103 -8.282 -0.936 1.00 86.88 91 VAL A C 1
ATOM 661 O O . VAL A 1 91 ? -10.551 -8.659 -2.013 1.00 86.88 91 VAL A O 1
ATOM 664 N N . THR A 1 92 ? -8.820 -7.932 -0.800 1.00 77.25 92 THR A N 1
ATOM 665 C CA . THR A 1 92 ? -7.854 -7.850 -1.915 1.00 77.25 92 THR A CA 1
ATOM 666 C C . THR A 1 92 ? -7.109 -9.155 -2.220 1.00 77.25 92 THR A C 1
ATOM 668 O O . THR A 1 92 ? -6.083 -9.128 -2.887 1.00 77.25 92 THR A O 1
ATOM 671 N N . GLY A 1 93 ? -7.572 -10.314 -1.744 1.00 71.00 93 GLY A N 1
ATOM 672 C CA . GLY A 1 93 ? -6.852 -11.587 -1.934 1.00 71.00 93 GLY A CA 1
ATOM 673 C C . GLY A 1 93 ? -5.525 -11.689 -1.161 1.00 71.00 93 GLY A C 1
ATOM 674 O O . GLY A 1 93 ? -4.800 -12.666 -1.327 1.00 71.00 93 GLY A O 1
ATOM 675 N N . GLY A 1 94 ? -5.222 -10.707 -0.303 1.00 71.12 94 GLY A N 1
ATOM 676 C CA . GLY A 1 94 ? -4.016 -10.641 0.525 1.00 71.12 94 GLY A CA 1
ATOM 677 C C . GLY A 1 94 ? -3.245 -9.319 0.386 1.00 71.12 94 GLY A C 1
ATOM 678 O O . GLY A 1 94 ? -3.726 -8.395 -0.282 1.00 71.12 94 GLY A O 1
ATOM 679 N N . PRO A 1 95 ? -2.072 -9.210 1.045 1.00 79.12 95 PRO A N 1
ATOM 680 C CA . PRO A 1 95 ? -1.157 -8.079 0.898 1.00 79.12 95 PRO A CA 1
ATOM 681 C C . PRO A 1 95 ? -0.565 -8.013 -0.511 1.00 79.12 95 PRO A C 1
ATOM 683 O O . PRO A 1 95 ? 0.119 -8.934 -0.953 1.00 79.12 95 PRO A O 1
ATOM 686 N N . GLY A 1 96 ? -0.803 -6.897 -1.196 1.00 84.75 96 GLY A N 1
ATOM 687 C CA . GLY A 1 96 ? -0.098 -6.517 -2.414 1.00 84.75 96 GLY A CA 1
ATOM 688 C C . GLY A 1 96 ? 1.137 -5.682 -2.087 1.00 84.75 96 GLY A C 1
ATOM 689 O O . GLY A 1 96 ? 1.123 -4.879 -1.154 1.00 84.75 96 GLY A O 1
ATOM 690 N N . VAL A 1 97 ? 2.206 -5.857 -2.863 1.00 89.12 97 VAL A N 1
ATOM 691 C CA . VAL A 1 97 ? 3.419 -5.042 -2.734 1.00 89.12 97 VAL A CA 1
ATOM 692 C C . VAL A 1 97 ? 3.199 -3.692 -3.410 1.00 89.12 97 VAL A C 1
ATOM 694 O O . VAL A 1 97 ? 2.819 -3.635 -4.580 1.00 89.12 97 VAL A O 1
ATOM 697 N N . VAL A 1 98 ? 3.474 -2.613 -2.682 1.00 89.44 98 VAL A N 1
ATOM 698 C CA . VAL A 1 98 ? 3.432 -1.236 -3.175 1.00 89.44 98 VAL A CA 1
ATOM 699 C C . VAL A 1 98 ? 4.799 -0.585 -3.000 1.00 89.44 98 VAL A C 1
ATOM 701 O O . VAL A 1 98 ? 5.474 -0.789 -1.990 1.00 89.44 98 VAL A O 1
ATOM 704 N N . GLU A 1 99 ? 5.217 0.192 -3.992 1.00 90.38 99 GLU A N 1
ATOM 705 C CA . GLU A 1 99 ? 6.467 0.946 -3.948 1.00 90.38 99 GLU A CA 1
ATOM 706 C C . GLU A 1 99 ? 6.159 2.433 -3.788 1.00 90.38 99 GLU A C 1
ATOM 708 O O . GLU A 1 99 ? 5.274 2.972 -4.456 1.00 90.38 99 GLU A O 1
ATOM 713 N N . TRP A 1 100 ? 6.850 3.077 -2.853 1.00 91.31 100 TRP A N 1
ATOM 714 C CA . TRP A 1 100 ? 6.545 4.418 -2.373 1.00 91.31 100 TRP A CA 1
ATOM 715 C C . TRP A 1 100 ? 7.805 5.280 -2.379 1.00 91.31 100 TRP A C 1
ATOM 717 O O . TRP A 1 100 ? 8.832 4.878 -1.836 1.00 91.31 100 TRP A O 1
ATOM 727 N N . ASP A 1 101 ? 7.733 6.483 -2.951 1.00 89.81 101 ASP A N 1
ATOM 728 C CA . ASP A 1 101 ? 8.880 7.403 -3.025 1.00 89.81 101 ASP A CA 1
ATOM 729 C C . ASP A 1 101 ? 8.967 8.397 -1.849 1.00 89.81 101 ASP A C 1
ATOM 731 O O . ASP A 1 101 ? 9.855 9.249 -1.811 1.00 89.81 101 ASP A O 1
ATOM 735 N N . GLY A 1 102 ? 8.057 8.294 -0.874 1.00 90.00 102 GLY A N 1
ATOM 736 C CA . GLY A 1 102 ? 7.898 9.263 0.217 1.00 90.00 102 GLY A CA 1
ATOM 737 C C . GLY A 1 102 ? 6.770 10.276 -0.015 1.00 90.00 102 GLY A C 1
ATOM 738 O O . GLY A 1 102 ? 6.364 10.967 0.919 1.00 90.00 102 GLY A O 1
ATOM 739 N N . SER A 1 103 ? 6.244 10.367 -1.237 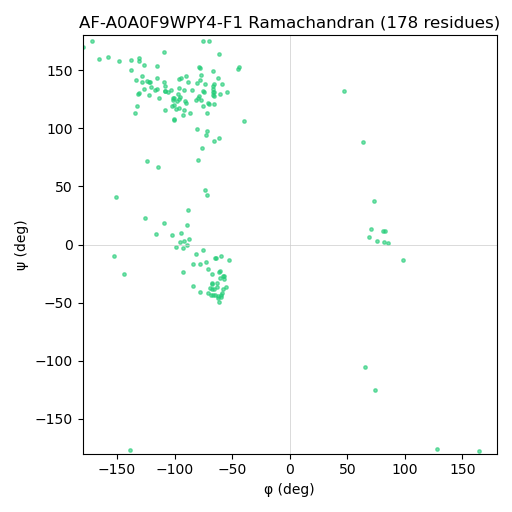1.00 89.12 103 SER A N 1
ATOM 740 C CA . SER A 1 103 ? 5.228 11.346 -1.639 1.00 89.12 103 SER A CA 1
ATOM 741 C C . SER A 1 103 ? 4.193 10.831 -2.645 1.00 89.12 103 SER A C 1
ATOM 743 O O . SER A 1 103 ? 3.081 11.364 -2.685 1.00 89.12 103 SER A O 1
ATOM 745 N N . ALA A 1 104 ? 4.535 9.817 -3.440 1.00 87.88 104 ALA A N 1
ATOM 746 C CA . ALA A 1 104 ? 3.698 9.169 -4.433 1.00 87.88 104 ALA A CA 1
ATOM 747 C C . ALA A 1 104 ? 4.053 7.680 -4.584 1.00 87.88 104 ALA A C 1
ATOM 749 O O . ALA A 1 104 ? 5.153 7.226 -4.254 1.00 87.88 104 ALA A O 1
ATOM 750 N N . PHE A 1 105 ? 3.089 6.912 -5.096 1.00 86.88 105 PHE A N 1
ATOM 751 C CA . PHE A 1 105 ? 3.329 5.530 -5.496 1.00 86.88 105 PHE A CA 1
ATOM 752 C C . PHE A 1 105 ? 4.129 5.486 -6.788 1.00 86.88 105 PHE A C 1
ATOM 754 O O . PHE A 1 105 ? 3.840 6.222 -7.732 1.00 86.88 105 PHE A O 1
ATOM 761 N N . ILE A 1 106 ? 5.090 4.571 -6.837 1.00 84.69 106 ILE A N 1
ATOM 762 C CA . ILE A 1 106 ? 5.855 4.282 -8.041 1.00 84.69 106 ILE A CA 1
ATOM 763 C C . ILE A 1 106 ? 5.122 3.183 -8.808 1.00 84.69 106 ILE A C 1
ATOM 765 O O . ILE A 1 106 ? 4.883 2.089 -8.291 1.00 84.69 106 ILE A O 1
ATOM 769 N N . GLU A 1 107 ? 4.750 3.462 -10.056 1.00 78.44 107 GLU A N 1
ATOM 770 C CA . GLU A 1 107 ? 4.166 2.440 -10.920 1.00 78.44 107 GLU A CA 1
ATOM 771 C C . GLU A 1 107 ? 5.212 1.364 -11.242 1.00 78.44 107 GLU A C 1
ATOM 773 O O . GLU A 1 107 ? 6.320 1.677 -11.684 1.00 78.44 107 GLU A O 1
ATOM 778 N N . GLN A 1 108 ? 4.861 0.082 -11.093 1.00 70.56 108 GLN A N 1
ATOM 779 C CA . GLN A 1 108 ? 5.778 -1.029 -11.396 1.00 70.56 108 GLN A CA 1
ATOM 780 C C . GLN A 1 108 ? 6.299 -0.995 -12.842 1.00 70.56 108 GLN A C 1
ATOM 782 O O . GLN A 1 108 ? 7.427 -1.404 -13.101 1.00 70.56 108 GLN A O 1
ATOM 787 N N . THR A 1 109 ? 5.521 -0.460 -13.785 1.00 70.81 109 THR A N 1
ATOM 788 C CA . THR A 1 109 ? 5.946 -0.205 -15.172 1.00 70.81 109 THR A CA 1
ATOM 789 C C . THR A 1 109 ? 7.169 0.711 -15.2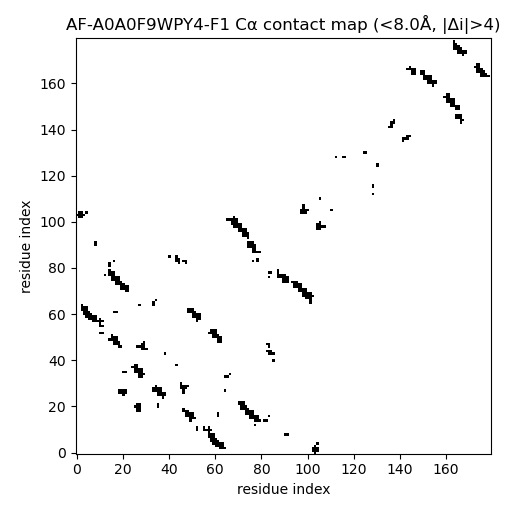44 1.00 70.81 109 THR A C 1
ATOM 791 O O . THR A 1 109 ? 8.076 0.466 -16.041 1.00 70.81 109 THR A O 1
ATOM 794 N N . THR A 1 110 ? 7.238 1.725 -14.379 1.00 70.12 110 THR A N 1
ATOM 795 C CA . THR A 1 110 ? 8.381 2.642 -14.262 1.00 70.12 110 THR A CA 1
ATOM 796 C C . THR A 1 110 ? 9.603 1.915 -13.704 1.00 70.12 110 THR A C 1
ATOM 798 O O . THR A 1 110 ? 10.700 2.042 -14.247 1.00 70.12 110 THR A O 1
ATOM 801 N N . VAL A 1 111 ? 9.416 1.088 -12.672 1.00 69.94 111 VAL A N 1
ATOM 802 C CA . VAL A 1 111 ? 10.490 0.292 -12.051 1.00 69.94 111 VAL A CA 1
ATOM 803 C C . VAL A 1 111 ? 11.093 -0.688 -13.057 1.00 69.94 111 VAL A C 1
ATOM 805 O O . VAL A 1 111 ? 12.307 -0.710 -13.251 1.00 69.94 111 VAL A O 1
ATOM 808 N N . VAL A 1 112 ? 10.246 -1.450 -13.756 1.00 73.31 112 VAL A N 1
ATOM 809 C CA . VAL A 1 112 ? 10.668 -2.402 -14.793 1.00 73.31 112 VAL A CA 1
ATOM 810 C C . VAL A 1 112 ? 11.406 -1.680 -15.916 1.00 73.31 112 VAL A C 1
ATOM 812 O O . VAL A 1 112 ? 12.481 -2.119 -16.313 1.00 73.31 112 VAL A O 1
ATOM 815 N N . SER A 1 113 ? 10.886 -0.541 -16.382 1.00 69.38 113 SER A N 1
ATOM 816 C CA . SER A 1 113 ? 11.549 0.260 -17.416 1.00 69.38 113 SER A CA 1
ATOM 817 C C . SER A 1 113 ? 12.940 0.721 -16.974 1.00 69.38 113 SER A C 1
ATOM 819 O O . SER A 1 113 ? 13.893 0.604 -17.738 1.00 69.38 113 SER A O 1
ATOM 821 N N . ASN A 1 114 ? 13.098 1.178 -15.729 1.00 71.94 114 ASN A N 1
ATOM 822 C CA . ASN A 1 114 ? 14.389 1.617 -15.194 1.00 71.94 114 ASN A CA 1
ATOM 823 C C . ASN A 1 114 ? 15.394 0.467 -15.049 1.00 71.94 114 ASN A C 1
ATOM 825 O O . ASN A 1 114 ? 16.561 0.623 -15.416 1.00 71.94 114 ASN A O 1
ATOM 829 N N . VAL A 1 115 ? 14.954 -0.693 -14.548 1.00 72.19 115 VAL A N 1
ATOM 830 C CA . VAL A 1 115 ? 15.798 -1.894 -14.448 1.00 72.19 115 VAL A CA 1
ATOM 831 C C . VAL A 1 115 ? 16.236 -2.352 -15.835 1.00 72.19 115 VAL A C 1
ATOM 833 O O . VAL A 1 115 ? 17.421 -2.601 -16.039 1.00 72.19 115 VAL A O 1
ATOM 836 N N . LEU A 1 116 ? 15.315 -2.401 -16.799 1.00 68.19 116 LEU A N 1
ATOM 837 C CA . LEU A 1 116 ? 15.619 -2.766 -18.181 1.00 68.19 116 LEU A CA 1
ATOM 838 C C . LEU A 1 116 ? 16.591 -1.770 -18.828 1.00 68.19 116 LEU A C 1
ATOM 840 O O . LEU A 1 116 ? 17.585 -2.191 -19.410 1.00 68.19 116 LEU A O 1
ATOM 844 N N . ASN A 1 117 ? 16.380 -0.466 -18.648 1.00 64.50 117 ASN A N 1
ATOM 845 C CA . ASN A 1 117 ? 17.290 0.570 -19.144 1.00 64.50 117 ASN A CA 1
ATOM 846 C C . ASN A 1 117 ? 18.688 0.490 -18.503 1.00 64.50 117 ASN A C 1
ATOM 848 O O . ASN A 1 117 ? 19.685 0.788 -19.154 1.00 64.50 117 ASN A O 1
ATOM 852 N N . THR A 1 118 ? 18.778 0.072 -17.238 1.00 67.19 118 THR A N 1
ATOM 853 C CA . THR A 1 118 ? 20.059 -0.092 -16.529 1.00 67.19 118 THR A CA 1
ATOM 854 C C . THR A 1 118 ? 20.781 -1.375 -16.938 1.00 67.19 118 THR A C 1
ATOM 856 O O . THR A 1 118 ? 21.999 -1.372 -17.102 1.00 67.19 118 THR A O 1
ATOM 859 N N . ALA A 1 119 ? 20.043 -2.476 -17.107 1.00 63.53 119 ALA A N 1
ATOM 860 C CA . ALA A 1 119 ? 20.573 -3.765 -17.550 1.00 63.53 119 ALA A CA 1
ATOM 861 C C . ALA A 1 119 ? 20.980 -3.755 -19.031 1.00 63.53 119 ALA A C 1
ATOM 863 O O . ALA A 1 119 ? 21.813 -4.562 -19.443 1.00 63.53 119 ALA A O 1
ATOM 864 N N . MET A 1 120 ? 20.433 -2.821 -19.815 1.00 65.25 120 MET A N 1
ATOM 865 C CA . MET A 1 120 ? 20.761 -2.599 -21.223 1.00 65.25 120 MET A CA 1
ATOM 866 C C . MET A 1 120 ? 21.427 -1.224 -21.419 1.00 65.25 120 MET A C 1
ATOM 868 O O . MET A 1 120 ? 20.848 -0.334 -22.046 1.00 65.25 120 MET A O 1
ATOM 872 N N . PRO A 1 121 ? 22.646 -1.008 -20.890 1.00 52.25 121 PRO A N 1
ATOM 873 C CA . PRO A 1 121 ? 23.326 0.271 -21.026 1.00 52.25 121 PRO A CA 1
ATOM 874 C C . PRO A 1 121 ? 23.813 0.471 -22.479 1.00 52.25 121 PRO A C 1
ATOM 876 O O . PRO A 1 121 ? 24.862 -0.043 -22.835 1.00 52.25 121 PRO A O 1
ATOM 879 N N . ALA A 1 122 ? 23.038 1.213 -23.290 1.00 51.09 122 ALA A N 1
ATOM 880 C CA . ALA A 1 122 ? 23.396 2.005 -24.496 1.00 51.09 122 ALA A CA 1
ATOM 881 C C . ALA A 1 122 ? 24.301 1.369 -25.606 1.00 51.09 122 ALA A C 1
ATOM 883 O O . ALA A 1 122 ? 25.421 0.964 -25.337 1.00 51.09 122 ALA A O 1
ATOM 884 N N . SER A 1 123 ? 24.028 1.406 -26.928 1.00 47.31 123 SER A N 1
ATOM 885 C CA . SER A 1 123 ? 22.966 2.000 -27.783 1.00 47.31 123 SER A CA 1
ATOM 886 C C . SER A 1 123 ? 23.234 1.650 -29.291 1.00 47.31 123 SER A C 1
ATOM 888 O O . SER A 1 123 ? 24.332 1.154 -29.564 1.00 47.31 123 SER A O 1
ATOM 890 N N . PRO A 1 124 ? 22.323 1.896 -30.278 1.00 45.84 124 PRO A N 1
ATOM 891 C CA . PRO A 1 124 ? 21.936 3.263 -30.675 1.00 45.84 124 PRO A CA 1
ATOM 892 C C . PRO A 1 124 ? 20.416 3.547 -30.828 1.00 45.84 124 PRO A C 1
ATOM 894 O O . PRO A 1 124 ? 19.748 3.019 -31.707 1.00 45.84 124 PRO A O 1
ATOM 897 N N . THR A 1 125 ? 19.961 4.499 -29.998 1.00 51.69 125 THR A N 1
ATOM 898 C CA . THR A 1 125 ? 19.063 5.658 -30.245 1.00 51.69 125 THR A CA 1
ATOM 899 C C . THR A 1 125 ? 17.598 5.473 -30.690 1.00 51.69 125 THR A C 1
ATOM 901 O O . THR A 1 125 ? 17.302 5.652 -31.866 1.00 51.69 125 THR A O 1
ATOM 904 N N . ALA A 1 126 ? 16.663 5.340 -29.739 1.00 43.16 126 ALA A N 1
ATOM 905 C CA . ALA A 1 126 ? 15.800 6.416 -29.205 1.00 43.16 126 ALA A CA 1
ATOM 906 C C . ALA A 1 126 ? 15.003 5.887 -27.974 1.00 43.16 126 ALA A C 1
ATOM 908 O O . ALA A 1 126 ? 15.213 4.764 -27.528 1.00 43.16 126 ALA A O 1
ATOM 909 N N . ASN A 1 127 ? 14.240 6.751 -27.301 1.00 50.06 127 ASN A N 1
ATOM 910 C CA . ASN A 1 127 ? 13.904 6.701 -25.866 1.00 50.06 127 ASN A CA 1
ATOM 911 C C . ASN A 1 127 ? 12.888 5.625 -25.397 1.00 50.06 127 ASN A C 1
ATOM 913 O O . ASN A 1 127 ? 11.988 5.952 -24.619 1.00 50.06 127 ASN A O 1
ATOM 917 N N . SER A 1 128 ? 12.998 4.353 -25.793 1.00 56.12 128 SER A N 1
ATOM 918 C C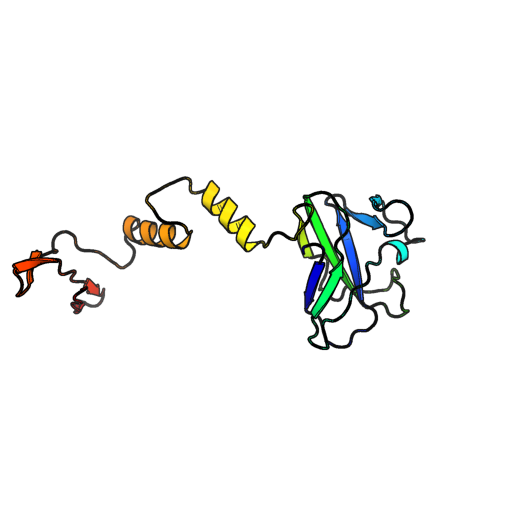A . SER A 1 128 ? 12.170 3.296 -25.190 1.00 56.12 128 SER A CA 1
ATOM 919 C C . SER A 1 128 ? 12.743 1.878 -25.331 1.00 56.12 128 SER A C 1
ATOM 921 O O . SER A 1 128 ? 13.571 1.603 -26.195 1.00 56.12 128 SER A O 1
ATOM 923 N N . VAL A 1 129 ? 12.257 0.945 -24.499 1.00 56.38 129 VAL A N 1
ATOM 924 C CA . VAL A 1 129 ? 12.527 -0.503 -24.635 1.00 56.38 129 VAL A CA 1
ATOM 925 C C . VAL A 1 129 ? 12.072 -1.034 -26.006 1.00 56.38 129 VAL A C 1
ATOM 927 O O . VAL A 1 129 ? 12.661 -1.988 -26.510 1.00 56.38 129 VAL A O 1
ATOM 930 N N . TYR A 1 130 ? 11.069 -0.410 -26.637 1.00 55.94 130 TYR A N 1
ATOM 931 C CA . TYR A 1 130 ? 10.590 -0.812 -27.964 1.00 55.94 130 TYR A CA 1
ATOM 932 C C . TYR A 1 130 ? 11.645 -0.580 -29.050 1.00 55.94 130 TYR A C 1
ATOM 934 O O . TYR A 1 130 ? 11.845 -1.454 -29.889 1.00 55.94 130 TYR A O 1
ATOM 942 N N . ASP A 1 131 ? 12.390 0.520 -28.968 1.00 55.31 131 ASP A N 1
ATOM 943 C CA . ASP A 1 131 ? 13.449 0.871 -29.920 1.00 55.31 131 ASP A CA 1
ATOM 944 C C . ASP A 1 131 ? 14.620 -0.126 -29.812 1.00 55.31 131 ASP A C 1
ATOM 946 O O . ASP A 1 131 ? 15.248 -0.493 -30.803 1.00 55.31 131 ASP A O 1
ATOM 950 N N . TYR A 1 132 ? 14.883 -0.643 -28.604 1.00 56.06 132 TYR A N 1
ATOM 951 C CA . TYR A 1 132 ? 15.883 -1.692 -28.387 1.00 56.06 132 TYR A CA 1
ATOM 952 C C . TYR A 1 132 ? 15.446 -3.050 -28.953 1.00 56.06 132 TYR A C 1
ATOM 954 O O . TYR A 1 132 ? 16.254 -3.741 -29.574 1.00 56.06 132 TYR A O 1
ATOM 962 N N . LEU A 1 133 ? 14.177 -3.430 -28.772 1.00 60.59 133 LEU A N 1
ATOM 963 C CA . LEU A 1 133 ? 13.632 -4.662 -29.351 1.00 60.59 133 LEU A CA 1
ATOM 964 C C . LEU A 1 133 ? 13.643 -4.617 -30.886 1.00 60.59 133 LEU A C 1
ATOM 966 O O . LEU A 1 133 ? 13.949 -5.630 -31.507 1.00 60.59 133 LEU A O 1
ATOM 970 N N . GLU A 1 134 ? 13.394 -3.453 -31.490 1.00 60.03 134 GLU A N 1
ATOM 971 C CA . GLU A 1 134 ? 13.484 -3.244 -32.941 1.00 60.03 134 GLU A CA 1
ATOM 972 C C . GLU A 1 134 ? 14.926 -3.404 -33.461 1.00 60.03 134 GLU A C 1
ATOM 974 O O . GLU A 1 134 ? 15.168 -4.093 -34.453 1.00 60.03 134 GLU A O 1
ATOM 979 N N . VAL A 1 135 ? 15.916 -2.850 -32.749 1.00 57.12 135 VAL A N 1
ATOM 980 C CA . VAL A 1 135 ? 17.339 -3.031 -33.089 1.00 57.12 135 VAL A CA 1
ATOM 981 C C . VAL A 1 135 ? 17.792 -4.481 -32.875 1.00 57.12 135 VAL A C 1
ATOM 983 O O . VAL A 1 135 ? 18.554 -5.010 -33.684 1.00 57.12 135 VAL A O 1
ATOM 986 N N . MET A 1 136 ? 17.329 -5.158 -31.821 1.00 54.72 136 MET A N 1
ATOM 987 C CA . MET A 1 136 ? 17.654 -6.569 -31.590 1.00 54.72 136 MET A CA 1
ATOM 988 C C . MET A 1 136 ? 17.003 -7.504 -32.611 1.00 54.72 136 MET A C 1
ATOM 990 O O . MET A 1 136 ? 17.662 -8.452 -33.031 1.00 54.72 136 MET A O 1
ATOM 994 N N . ASP A 1 137 ? 15.771 -7.233 -33.051 1.00 61.03 137 ASP A N 1
ATOM 995 C CA . ASP A 1 137 ? 15.134 -7.951 -34.164 1.00 61.03 137 ASP A CA 1
ATOM 996 C C . ASP A 1 137 ? 15.980 -7.814 -35.441 1.00 61.03 137 ASP A C 1
ATOM 998 O O . ASP A 1 137 ? 16.274 -8.803 -36.110 1.00 61.03 137 ASP A O 1
ATOM 1002 N N . ALA A 1 138 ? 16.513 -6.618 -35.711 1.00 52.47 138 ALA A N 1
ATOM 1003 C CA . ALA A 1 138 ? 17.418 -6.389 -36.835 1.00 52.47 138 ALA A CA 1
ATOM 1004 C C . ALA A 1 138 ? 18.789 -7.095 -36.696 1.00 52.47 138 ALA A C 1
ATOM 1006 O O . ALA A 1 138 ? 19.359 -7.527 -37.699 1.00 52.47 138 ALA A O 1
ATOM 1007 N N . VAL A 1 139 ? 19.335 -7.230 -35.480 1.00 53.66 139 VAL A N 1
ATOM 1008 C CA . VAL A 1 139 ? 20.662 -7.836 -35.222 1.00 53.66 139 VAL A CA 1
ATOM 1009 C C . VAL A 1 139 ? 20.611 -9.366 -35.127 1.00 53.66 139 VAL A C 1
ATOM 1011 O O . VAL A 1 139 ? 21.547 -10.036 -35.563 1.00 53.66 139 VAL A O 1
ATOM 1014 N N . LEU A 1 140 ? 19.537 -9.937 -34.574 1.00 52.56 140 LEU A N 1
ATOM 1015 C CA . LEU A 1 140 ? 19.374 -11.385 -34.378 1.00 52.56 140 LEU A CA 1
ATOM 1016 C C . LEU A 1 140 ? 18.769 -12.110 -35.591 1.00 52.56 140 LEU A C 1
ATOM 1018 O O . LEU A 1 140 ? 18.535 -13.316 -35.522 1.00 52.56 140 LEU A O 1
ATOM 1022 N N . GLY A 1 141 ? 18.541 -11.411 -36.707 1.00 50.91 141 GLY A N 1
ATOM 1023 C CA . GLY A 1 141 ? 17.938 -12.008 -37.900 1.00 50.91 141 GLY A CA 1
ATOM 1024 C C . GLY A 1 141 ? 16.446 -12.282 -37.725 1.00 50.91 141 GLY A C 1
ATOM 1025 O O . GLY A 1 141 ? 15.938 -13.299 -38.203 1.00 50.91 141 GLY A O 1
ATOM 1026 N N . GLY A 1 142 ? 15.750 -11.376 -37.035 1.00 43.81 142 GLY A N 1
ATOM 1027 C CA . GLY A 1 142 ? 14.305 -11.241 -37.102 1.00 43.81 142 GLY A CA 1
ATOM 1028 C C . GLY A 1 142 ? 13.818 -11.298 -38.544 1.00 43.81 142 GLY A C 1
ATOM 1029 O O . GLY A 1 142 ? 14.541 -10.954 -39.479 1.00 43.81 142 GLY A O 1
ATOM 1030 N N . VAL A 1 143 ? 12.592 -11.783 -38.732 1.00 46.94 143 VAL A N 1
ATOM 1031 C CA . VAL A 1 143 ? 12.000 -12.239 -40.010 1.00 46.94 143 VAL A CA 1
ATOM 1032 C C . VAL A 1 143 ? 12.099 -11.204 -41.154 1.00 46.94 143 VAL A C 1
ATOM 1034 O O . VAL A 1 143 ? 11.938 -11.531 -42.330 1.00 46.94 143 VAL A O 1
ATOM 1037 N N . THR A 1 144 ? 12.437 -9.961 -40.836 1.00 47.28 144 THR A N 1
ATOM 1038 C CA . THR A 1 144 ? 12.862 -8.898 -41.741 1.00 47.28 144 THR A CA 1
ATOM 1039 C C . THR A 1 144 ? 14.341 -9.025 -42.143 1.00 47.28 144 THR A C 1
ATOM 1041 O O . THR A 1 144 ? 15.190 -8.211 -41.780 1.00 47.28 144 THR A O 1
ATOM 1044 N N . ASN A 1 145 ? 14.657 -10.008 -42.993 1.00 44.78 145 ASN A N 1
ATOM 1045 C CA . ASN A 1 145 ? 15.895 -9.981 -43.780 1.00 44.78 145 ASN A CA 1
ATOM 1046 C C . ASN A 1 145 ? 15.869 -8.750 -44.698 1.00 44.78 145 ASN A C 1
ATOM 1048 O O . ASN A 1 145 ? 15.349 -8.794 -45.815 1.00 44.78 145 ASN A O 1
ATOM 1052 N N . THR A 1 146 ? 16.419 -7.632 -44.230 1.00 48.50 146 THR A N 1
ATOM 1053 C CA . THR A 1 146 ? 16.712 -6.501 -45.105 1.00 48.50 146 THR A CA 1
ATOM 1054 C C . THR A 1 146 ? 17.912 -6.918 -45.940 1.00 48.50 146 THR A C 1
ATOM 1056 O O . THR A 1 146 ? 19.050 -6.824 -45.496 1.00 48.50 146 THR A O 1
ATOM 1059 N N . ASP A 1 147 ? 17.651 -7.459 -47.129 1.00 47.38 147 ASP A N 1
ATOM 1060 C CA . ASP A 1 147 ? 18.687 -7.855 -48.077 1.00 47.38 147 ASP A CA 1
ATOM 1061 C C . ASP A 1 147 ? 19.438 -6.605 -48.561 1.00 47.38 147 ASP A C 1
ATOM 1063 O O . ASP A 1 147 ? 19.069 -5.944 -49.537 1.00 47.38 147 ASP A O 1
ATOM 1067 N N . THR A 1 148 ? 20.494 -6.246 -47.832 1.00 48.91 148 THR A N 1
ATOM 1068 C CA . THR A 1 148 ? 21.354 -5.095 -48.118 1.00 48.91 148 THR A CA 1
ATOM 1069 C C . THR A 1 148 ? 22.019 -5.211 -49.492 1.00 48.91 148 THR A C 1
ATOM 1071 O O . THR A 1 148 ? 22.359 -4.188 -50.083 1.00 48.91 148 THR A O 1
ATOM 1074 N N . ALA A 1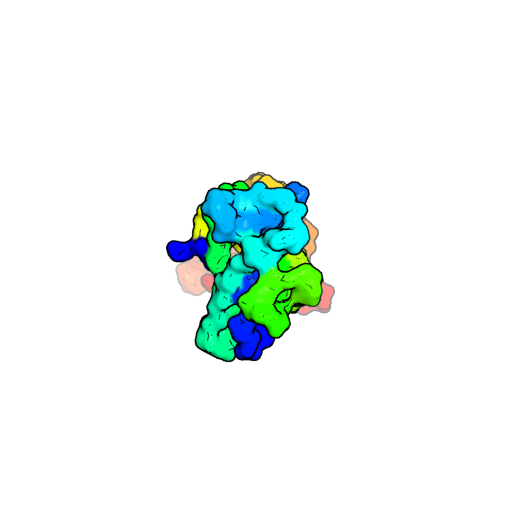 149 ? 22.156 -6.427 -50.040 1.00 46.41 149 ALA A N 1
ATOM 1075 C CA . ALA A 1 149 ? 22.725 -6.659 -51.364 1.00 46.41 149 ALA A CA 1
ATOM 1076 C C . ALA A 1 149 ? 21.739 -6.353 -52.511 1.00 46.41 149 ALA A C 1
ATOM 1078 O O . ALA A 1 149 ? 22.179 -6.150 -53.641 1.00 46.41 149 ALA A O 1
ATOM 1079 N N . ASN A 1 150 ? 20.432 -6.248 -52.234 1.00 47.66 150 ASN A N 1
ATOM 1080 C CA . ASN A 1 150 ? 19.383 -5.955 -53.223 1.00 47.66 150 ASN A CA 1
ATOM 1081 C C . ASN A 1 150 ? 18.752 -4.555 -53.090 1.00 47.66 150 ASN A C 1
ATOM 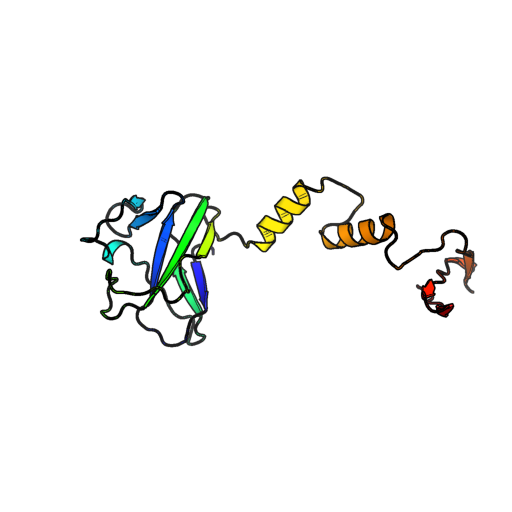1083 O O . ASN A 1 150 ? 17.683 -4.288 -53.651 1.00 47.66 150 ASN A O 1
ATOM 1087 N N . GLN A 1 151 ? 19.417 -3.620 -52.405 1.00 52.12 151 GLN A N 1
ATOM 1088 C CA . GLN A 1 151 ? 19.026 -2.208 -52.420 1.00 52.12 151 GLN A CA 1
ATOM 1089 C C . GLN A 1 151 ? 19.462 -1.548 -53.737 1.00 52.12 151 GLN A C 1
ATOM 1091 O O . GLN A 1 151 ? 20.504 -0.901 -53.820 1.00 52.12 151 GLN A O 1
ATOM 1096 N N . ALA A 1 152 ? 18.659 -1.697 -54.792 1.00 51.41 152 ALA A N 1
ATOM 1097 C CA . ALA A 1 152 ? 18.855 -0.923 -56.013 1.00 51.41 152 ALA A CA 1
ATOM 1098 C C . ALA A 1 152 ? 18.444 0.539 -55.760 1.00 51.41 152 ALA A C 1
ATOM 1100 O O . ALA A 1 152 ? 17.267 0.839 -55.529 1.00 51.41 152 ALA A O 1
ATOM 1101 N N . ALA A 1 153 ? 19.416 1.452 -55.798 1.00 53.09 153 ALA A N 1
ATOM 1102 C CA . ALA A 1 153 ? 19.143 2.881 -55.840 1.00 53.09 153 ALA A CA 1
ATOM 1103 C C . ALA A 1 153 ? 18.476 3.223 -57.180 1.00 53.09 153 ALA A C 1
ATOM 1105 O O . ALA A 1 153 ? 18.969 2.852 -58.247 1.00 53.09 153 ALA A O 1
ATOM 1106 N N . PHE A 1 154 ? 17.342 3.917 -57.136 1.00 56.03 154 PHE A N 1
ATOM 1107 C CA . PHE A 1 154 ? 16.669 4.421 -58.328 1.00 56.03 154 PHE A CA 1
ATOM 1108 C C . PHE A 1 154 ? 16.387 5.910 -58.154 1.00 56.03 154 PHE A C 1
ATOM 1110 O O . PHE A 1 154 ? 16.095 6.374 -57.055 1.00 56.03 154 PHE A O 1
ATOM 1117 N N . LYS A 1 155 ? 16.472 6.683 -59.237 1.00 52.59 155 LYS A N 1
ATOM 1118 C CA . LYS A 1 155 ? 16.088 8.096 -59.205 1.00 52.59 155 LYS A CA 1
ATOM 1119 C C . LYS A 1 155 ? 14.587 8.217 -59.431 1.00 52.59 155 LYS A C 1
ATOM 1121 O O . LYS A 1 155 ? 14.045 7.577 -60.334 1.00 52.59 155 LYS A O 1
ATOM 1126 N N . ASP A 1 156 ? 13.909 9.007 -58.609 1.00 54.47 156 ASP A N 1
ATOM 1127 C CA . ASP A 1 156 ? 12.524 9.377 -58.873 1.00 54.47 156 ASP A CA 1
ATOM 1128 C C . ASP A 1 156 ? 12.427 10.342 -60.070 1.00 54.47 156 ASP A C 1
ATOM 1130 O O . ASP A 1 156 ? 13.430 10.773 -60.645 1.00 54.47 156 ASP A O 1
ATOM 1134 N N . ARG A 1 157 ? 11.199 10.677 -60.486 1.00 45.94 157 ARG A N 1
ATOM 1135 C CA . ARG A 1 157 ? 10.968 11.589 -61.622 1.00 45.94 157 ARG A CA 1
ATOM 1136 C C . ARG A 1 157 ? 11.455 13.020 -61.366 1.00 45.94 157 ARG A C 1
ATOM 1138 O O . ARG A 1 157 ? 11.525 13.796 -62.313 1.00 45.94 157 ARG A O 1
ATOM 1145 N N . SER A 1 158 ? 11.801 13.348 -60.125 1.00 61.94 158 SER A N 1
ATOM 1146 C CA . SER A 1 158 ? 12.383 14.627 -59.718 1.00 61.94 158 SER A CA 1
ATOM 1147 C C . SER A 1 158 ? 13.915 14.567 -59.651 1.00 61.94 158 SER A C 1
ATOM 1149 O O . SER A 1 158 ? 14.551 15.556 -59.302 1.00 61.94 158 SER A O 1
ATOM 1151 N N . GLY A 1 159 ? 14.517 13.424 -60.003 1.00 53.69 159 GLY A N 1
ATOM 1152 C CA . GLY A 1 159 ? 15.962 13.211 -60.007 1.00 53.69 159 GLY A CA 1
ATOM 1153 C C . GLY A 1 159 ? 16.555 12.867 -58.639 1.00 53.69 159 GLY A C 1
ATOM 1154 O O . GLY A 1 159 ? 17.769 12.670 -58.558 1.00 53.69 159 GLY A O 1
ATOM 1155 N N . ASN A 1 160 ? 15.728 12.752 -57.596 1.00 61.59 160 ASN A N 1
ATOM 1156 C CA . ASN A 1 160 ? 16.181 12.422 -56.250 1.00 61.59 160 ASN A CA 1
ATOM 1157 C C . ASN A 1 160 ? 16.396 10.919 -56.115 1.00 61.59 160 ASN A C 1
ATOM 1159 O O . ASN A 1 160 ? 15.607 10.108 -56.602 1.00 61.59 160 ASN A O 1
ATOM 1163 N N . GLU A 1 161 ? 17.475 10.543 -55.442 1.00 57.34 161 GLU A N 1
ATOM 1164 C CA . GLU A 1 161 ? 17.808 9.145 -55.221 1.00 57.34 161 GLU A CA 1
ATOM 1165 C C . GLU A 1 161 ? 16.893 8.558 -54.138 1.00 57.34 161 GLU A C 1
ATOM 1167 O O . GLU A 1 161 ? 16.865 9.026 -53.001 1.00 57.34 161 GLU A O 1
ATOM 1172 N N . ARG A 1 162 ? 16.112 7.540 -54.506 1.00 54.72 162 ARG A N 1
ATOM 1173 C CA . ARG A 1 162 ? 15.245 6.777 -53.607 1.00 54.72 162 ARG A CA 1
ATOM 1174 C C . ARG A 1 162 ? 15.738 5.336 -53.525 1.00 54.72 162 ARG A C 1
ATOM 1176 O O . ARG A 1 162 ? 16.208 4.756 -54.505 1.00 54.72 162 ARG A O 1
ATOM 1183 N N . ARG A 1 163 ? 15.630 4.741 -52.338 1.00 55.69 163 ARG A N 1
ATOM 1184 C CA . ARG A 1 163 ? 16.002 3.340 -52.103 1.00 55.69 163 ARG A CA 1
ATOM 1185 C C . ARG A 1 163 ? 14.750 2.478 -52.095 1.00 55.69 163 ARG A C 1
ATOM 1187 O O . ARG A 1 163 ? 13.804 2.767 -51.368 1.00 55.69 163 ARG A O 1
ATOM 1194 N N . ARG A 1 164 ? 14.724 1.429 -52.923 1.00 48.12 164 ARG A N 1
ATOM 1195 C CA . ARG A 1 164 ? 13.651 0.426 -52.888 1.00 48.12 164 ARG A CA 1
ATOM 1196 C C . ARG A 1 164 ? 14.091 -0.665 -51.931 1.00 48.12 164 ARG A C 1
ATOM 1198 O O . ARG A 1 164 ? 15.131 -1.273 -52.165 1.00 48.12 164 ARG A O 1
ATOM 1205 N N . VAL A 1 165 ? 13.295 -0.942 -50.906 1.00 49.00 165 VAL A N 1
ATOM 1206 C CA . VAL A 1 165 ? 13.479 -2.147 -50.097 1.00 49.00 165 VAL A CA 1
ATOM 1207 C C . VAL A 1 165 ? 12.528 -3.207 -50.642 1.00 49.00 165 VAL A C 1
ATOM 1209 O O . VAL A 1 165 ? 11.317 -2.999 -50.703 1.00 49.00 165 VAL A O 1
ATOM 1212 N N . THR A 1 166 ? 13.090 -4.309 -51.135 1.00 44.53 166 THR A N 1
ATOM 1213 C CA . THR A 1 166 ? 12.308 -5.461 -51.594 1.00 44.53 166 THR A CA 1
ATOM 1214 C C . THR A 1 166 ? 12.317 -6.487 -50.477 1.00 44.53 166 THR A C 1
ATOM 1216 O O . THR A 1 166 ? 13.381 -6.993 -50.136 1.00 44.53 166 THR A O 1
ATOM 1219 N N . TYR A 1 167 ? 11.150 -6.795 -49.922 1.00 45.03 167 TYR A N 1
ATOM 1220 C CA . TYR A 1 167 ? 11.016 -7.846 -48.920 1.00 45.03 167 TYR A CA 1
ATOM 1221 C C . TYR A 1 167 ? 10.548 -9.126 -49.618 1.00 45.03 167 TYR A C 1
ATOM 1223 O O . TYR A 1 167 ? 9.599 -9.109 -50.410 1.00 45.03 167 TYR A O 1
ATOM 1231 N N . GLY A 1 168 ? 11.239 -10.234 -49.359 1.00 41.22 168 GLY A N 1
ATOM 1232 C CA . GLY A 1 168 ? 10.740 -11.567 -49.679 1.00 41.22 168 GLY A CA 1
ATOM 1233 C C . GLY A 1 168 ? 10.066 -12.142 -48.443 1.00 41.22 168 GLY A C 1
ATOM 1234 O O . GLY A 1 168 ? 10.677 -12.156 -47.377 1.00 41.22 168 GLY A O 1
ATOM 1235 N N . THR A 1 169 ? 8.826 -12.605 -48.558 1.00 41.00 169 THR A N 1
ATOM 1236 C CA . THR A 1 169 ? 8.225 -13.432 -47.509 1.00 41.00 169 THR A CA 1
ATOM 1237 C C . THR A 1 169 ? 8.755 -14.864 -47.623 1.00 41.00 169 THR A C 1
ATOM 1239 O O . THR A 1 169 ? 9.150 -15.315 -48.701 1.00 41.00 169 THR A O 1
ATOM 1242 N N . ALA A 1 170 ? 8.797 -15.589 -46.500 1.00 42.53 170 ALA A N 1
ATOM 1243 C CA . ALA A 1 170 ? 9.349 -16.949 -46.409 1.00 42.53 170 ALA A CA 1
ATOM 1244 C C . ALA A 1 170 ? 8.645 -17.989 -47.316 1.00 42.53 170 ALA A C 1
ATOM 1246 O O . ALA A 1 170 ? 9.147 -19.095 -47.489 1.00 42.53 170 ALA A O 1
ATOM 1247 N N . ASP A 1 171 ? 7.507 -17.631 -47.916 1.00 45.31 171 ASP A N 1
ATOM 1248 C CA . ASP A 1 171 ? 6.738 -18.425 -48.880 1.00 45.31 171 ASP A CA 1
ATOM 1249 C C . ASP A 1 171 ? 7.156 -18.201 -50.352 1.00 45.31 171 ASP A C 1
ATOM 1251 O O . ASP A 1 171 ? 6.589 -18.813 -51.254 1.00 45.31 171 ASP A O 1
ATOM 1255 N N . GLY A 1 172 ? 8.135 -17.327 -50.617 1.00 41.03 172 GLY A N 1
ATOM 1256 C CA . GLY A 1 172 ? 8.585 -16.984 -51.969 1.00 41.03 172 GLY A CA 1
ATOM 1257 C C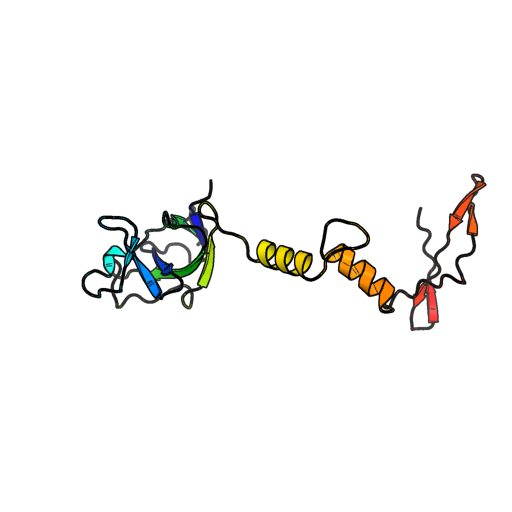 . GLY A 1 172 ? 7.779 -15.874 -52.655 1.00 41.03 172 GLY A C 1
ATOM 1258 O O .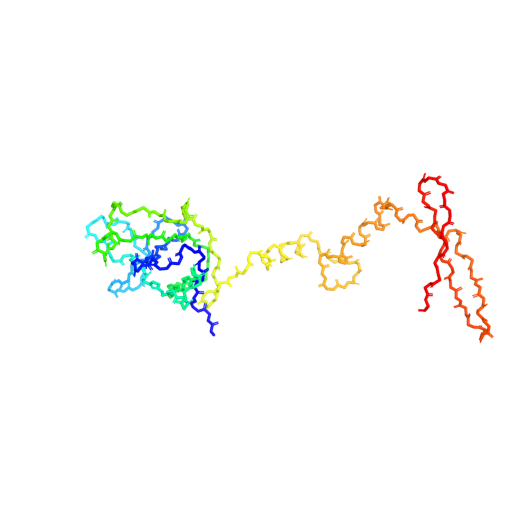 GLY A 1 172 ? 8.110 -15.499 -53.784 1.00 41.03 172 GLY A O 1
ATOM 1259 N N . SER A 1 173 ? 6.775 -15.299 -51.991 1.00 41.56 173 SER A N 1
ATOM 1260 C CA . SER A 1 173 ? 6.052 -14.131 -52.494 1.00 41.56 173 SER A CA 1
ATOM 1261 C C . SER A 1 173 ? 6.912 -12.866 -52.327 1.00 41.56 173 SER A C 1
ATOM 1263 O O . SER A 1 173 ? 7.519 -12.618 -51.285 1.00 41.56 173 SER A O 1
ATOM 1265 N N . ARG A 1 174 ? 7.022 -12.047 -53.382 1.00 42.94 174 ARG A N 1
ATOM 1266 C CA . ARG A 1 174 ? 7.762 -10.771 -53.349 1.00 42.94 174 ARG A CA 1
ATOM 1267 C C . ARG A 1 174 ? 6.775 -9.614 -53.386 1.00 42.94 174 ARG A C 1
ATOM 1269 O O . ARG A 1 174 ? 6.107 -9.417 -54.399 1.00 42.94 174 ARG A O 1
ATOM 1276 N N . SER A 1 175 ? 6.739 -8.825 -52.318 1.00 44.78 175 SER A N 1
ATOM 1277 C CA . SER A 1 175 ? 5.937 -7.602 -52.239 1.00 44.78 175 SER A CA 1
ATOM 1278 C C . SER A 1 175 ? 6.864 -6.393 -52.166 1.00 44.78 175 SER A C 1
ATOM 1280 O O . SER A 1 175 ? 7.759 -6.325 -51.326 1.00 44.78 175 SER A O 1
ATOM 1282 N N . ALA A 1 176 ? 6.671 -5.433 -53.070 1.00 43.41 176 ALA A N 1
ATOM 1283 C CA . ALA A 1 176 ? 7.443 -4.196 -53.101 1.00 43.41 176 ALA A CA 1
ATOM 1284 C C . ALA A 1 176 ? 6.626 -3.063 -52.470 1.00 43.41 176 ALA A C 1
ATOM 1286 O O . ALA A 1 176 ? 5.557 -2.723 -52.974 1.00 43.41 176 ALA A O 1
ATOM 1287 N N . SER A 1 177 ? 7.148 -2.456 -51.404 1.00 42.59 177 SER A N 1
ATOM 1288 C CA . SER A 1 177 ? 6.606 -1.219 -50.836 1.00 42.59 177 SER A CA 1
ATOM 1289 C C . SER A 1 177 ? 7.556 -0.064 -51.137 1.00 42.59 177 SER A C 1
ATOM 1291 O O . SER A 1 177 ? 8.776 -0.207 -51.051 1.00 42.59 177 SER A O 1
ATOM 1293 N N . THR A 1 178 ? 7.002 1.078 -51.541 1.00 38.06 178 THR A N 1
ATOM 1294 C CA . THR A 1 178 ? 7.777 2.307 -51.741 1.00 38.06 178 THR A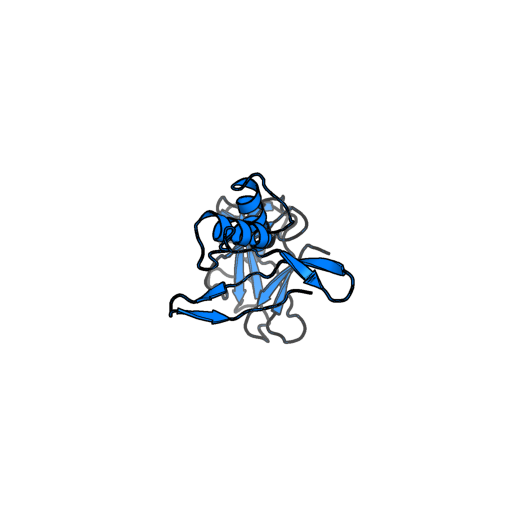 CA 1
ATOM 1295 C C . THR A 1 178 ? 7.558 3.189 -50.523 1.00 38.06 178 THR A C 1
ATOM 1297 O O . THR A 1 178 ? 6.468 3.727 -50.356 1.00 38.06 178 THR A O 1
ATOM 1300 N N . ILE A 1 179 ? 8.578 3.324 -49.679 1.00 39.78 179 ILE A N 1
ATOM 1301 C CA . ILE A 1 179 ? 8.551 4.258 -48.549 1.00 39.78 179 ILE A CA 1
ATOM 1302 C C . ILE A 1 179 ? 8.905 5.642 -49.104 1.00 39.78 179 ILE A C 1
ATOM 1304 O O . ILE A 1 179 ? 9.896 5.785 -49.829 1.00 39.78 179 ILE A O 1
ATOM 1308 N N . SER A 1 180 ? 8.025 6.621 -48.876 1.00 37.34 180 SER A N 1
ATOM 1309 C CA . SER A 1 180 ? 8.096 7.958 -49.477 1.00 37.34 180 SER A CA 1
ATOM 1310 C C . SER A 1 180 ? 8.799 8.984 -48.622 1.00 37.34 180 SER A C 1
ATOM 1312 O O . SER A 1 180 ? 8.500 8.998 -47.411 1.00 37.34 180 SER A O 1
#

Solvent-accessible surface area (backbone atoms only — not comparable to full-atom values): 10855 Å² total; per-residue (Å²): 140,38,52,60,46,78,46,83,56,75,56,85,71,84,39,42,28,38,39,45,26,46,85,86,68,25,36,39,32,76,55,91,73,76,42,74,37,77,88,47,86,94,50,49,48,40,32,52,37,65,46,46,66,54,87,77,71,16,34,30,42,24,68,54,75,98,47,74,58,45,61,32,35,37,32,36,28,51,31,92,77,77,51,52,50,92,85,45,54,59,72,61,85,44,71,42,82,45,42,35,69,52,56,35,73,55,55,66,70,57,54,52,49,51,52,51,51,63,77,54,70,81,81,92,87,60,101,47,75,65,51,50,52,54,50,45,34,66,72,74,67,32,91,71,65,74,54,75,92,61,55,54,75,43,63,48,100,86,68,48,83,41,71,43,60,63,43,67,47,99,84,73,52,75,56,79,58,83,82,129

Foldseek 3Di:
DAQKDKDAAQFPQDQKWKWKADPVGFTFFQPDDGDGHHDDQVCQQRRTFDWDDDPGRSITITGHGLDAFDKMWMFMWRDPPSTDHPPTDTRRPGTDIWGGHSGHTDDVVNVVFVVVCVVDPDDDDDDGPVVVVVVVCVVVVNQPPQVPVPFDWDADPVRDTATWGWDAHPVRDIDTDGDD

Organism: NCBI:txid412755

pLDDT: mean 74.52, std 19.49, range [37.34, 96.25]

Sequence (180 aa):
MGNKLNIGLRSGITNTSMVVLDSTGKLWSTTGTDSFQTYDSSHVANNAISGTEIGSLGIYTFPFPSAAAGQYSAYVVEQAGGSLAESDFPVTGGPGVVEWDGSAFIEQTTVVSNVLNTAMPASPTANSVYDYLEVMDAVLGGVTNTDTANQAAFKDRSGNERRRVTYGTADGSRSASTIS